Protein AF-A0A482WWL8-F1 (afdb_monomer_lite)

pLDDT: mean 76.99, std 14.95, range [38.41, 97.62]

Sequence (330 aa):
MALPRLRESLCGCSLETGSKIVGWVNVIVRVLLLVMLIRSAIALSIGLADDPNQGPNRDMYEIGLGLVIFAIALVGLFSILDILLLKGIYNKRPKLMYPWIVVQIIFIILQSLSVFQGPPDQFPLRLGATAIGVGISFYLVLIVNSHYENLKSETSGTDWGSYSAAYGATQLSRTATDFFLIPLCRPFKNLMYHLAGISFSIYGFHLASDDLKREEPGSPAEIKRESFLTYVIIIGSILVFCALFDTILLIGAYKKWPKLLLAWIVCAVISVIASFFAFFPCLLIDVPFITGFPGRIVSIGITIYCILIVNSHYENLQTIAKKTAPVVDA

Secondary structure (DSSP, 8-state):
-PPPPPSS-TTS--HHHHHHHHHHHHHHHHHHHHHHHHHHHHHHHHHHHH-TT-HHHHHHHHHHHHHHHHHHHHHHHHHHHHHHHHHHHHTT-HHHHHHHHHHHHHHHHHHHHGGGSS-GGGHHHHHHHHHHHHHHHHHHHHHHHHHHHHHHHHHHTTT-TTTHHHHHHHHHHHTTTGGGSSSSSHHHHHHHHHHHHHHHHHHHHHHHHHHGGGS-TT-HHHHHHHHHHHHHHHHHHHHHHHHHHHHHHHHHHHTT-HHHHHHHHHHHHHHHHHHHHHHHHHTTS---TTTTHHHHHHHHHHHHHHHHHHHHHHHHHHHHHHHHS-----

Radius of gyration: 25.53 Å; chains: 1; bounding box: 66×55×85 Å

Foldseek 3Di:
DDDDADCAAPLRHGLLVLLLLLLVLLLVVLVVVLVVLVVVLVVLVVVLVPDPPPPPVNVVSVVVNVVSVVVNVVSVVLSVLSVLSNVCSVVLPLVSNVVNLVVLVVVLVVLCVCLPDDDPVCNVVSNVVSVVVSVVSVSSSNSSVNSSVVSVCVVVVPPPPDPVVVVVVVVVPVVVPPVPPPPPPPLVVVLVVLVVQLVVLVVVLVVLVVVVVPDDPDDPVVVVSVVVNVVSVVSNVVSVVVSVLSVLLVCCVVVVPLVSLVVSLVVLVVVLVVLVVVVVVVVVDPDPCPPPPVVSSVVSSVSVVVSVSSVVSSVVSVVVVVVPDPPPPD

Structure (mmCIF, N/CA/C/O backbone):
data_AF-A0A482WWL8-F1
#
_entry.id   AF-A0A482WWL8-F1
#
loop_
_atom_site.group_PDB
_atom_site.id
_atom_site.type_symbol
_atom_site.label_atom_id
_atom_site.label_alt_id
_atom_site.label_comp_id
_atom_site.label_asym_id
_atom_site.label_entity_id
_atom_site.label_seq_id
_atom_site.pdbx_PDB_ins_code
_atom_site.Cartn_x
_atom_site.Cartn_y
_atom_site.Cartn_z
_atom_site.occupancy
_atom_site.B_iso_or_equiv
_atom_site.auth_seq_id
_atom_site.auth_comp_id
_atom_site.auth_asym_id
_atom_site.auth_atom_id
_atom_site.pdbx_PDB_model_num
ATOM 1 N N . MET A 1 1 ? 1.166 22.746 15.730 1.00 54.62 1 MET A N 1
ATOM 2 C CA . MET A 1 1 ? -0.263 22.486 15.447 1.00 54.62 1 MET A CA 1
ATOM 3 C C . MET A 1 1 ? -0.527 21.018 15.725 1.00 54.62 1 MET A C 1
ATOM 5 O O . MET A 1 1 ? 0.274 20.197 15.298 1.00 54.62 1 MET A O 1
ATOM 9 N N . ALA A 1 2 ? -1.562 20.689 16.495 1.00 77.38 2 ALA A N 1
ATOM 10 C CA . ALA A 1 2 ? -1.907 19.294 16.761 1.00 77.38 2 ALA A CA 1
ATOM 11 C C . ALA A 1 2 ? -2.618 18.694 15.537 1.00 77.38 2 ALA A C 1
ATOM 13 O O . ALA A 1 2 ? -3.492 19.339 14.961 1.00 77.38 2 ALA A O 1
ATOM 14 N N . LEU A 1 3 ? -2.234 17.480 15.133 1.00 84.00 3 LEU A N 1
ATOM 15 C CA . LEU A 1 3 ? -2.942 16.728 14.094 1.00 84.00 3 LEU A CA 1
ATOM 16 C C . LEU A 1 3 ? -4.348 16.339 14.592 1.00 84.00 3 LEU A C 1
ATOM 18 O O . LEU A 1 3 ? -4.508 16.074 15.790 1.00 84.00 3 LEU A O 1
ATOM 22 N N . PRO A 1 4 ? -5.362 16.283 13.708 1.00 88.62 4 PRO A N 1
ATOM 23 C CA . PRO A 1 4 ? -6.704 15.860 14.092 1.00 88.62 4 PRO A CA 1
ATOM 24 C C . PRO A 1 4 ? -6.671 14.441 14.671 1.00 88.62 4 PRO A C 1
ATOM 26 O O . PRO A 1 4 ? -6.016 13.549 14.131 1.00 88.62 4 PRO A O 1
ATOM 29 N N . ARG A 1 5 ? -7.377 14.242 15.790 1.00 89.81 5 ARG A N 1
ATOM 30 C CA . ARG A 1 5 ? -7.466 12.952 16.481 1.00 89.81 5 ARG A CA 1
ATOM 31 C C . ARG A 1 5 ? -8.718 12.209 16.035 1.00 89.81 5 ARG A C 1
ATOM 33 O O . ARG A 1 5 ? -9.832 12.698 16.215 1.00 89.81 5 ARG A O 1
ATOM 40 N N . LEU A 1 6 ? -8.529 11.018 15.483 1.00 89.62 6 LEU A N 1
ATOM 41 C CA . LEU A 1 6 ? -9.615 10.088 15.198 1.00 89.62 6 LEU A CA 1
ATOM 42 C C . LEU A 1 6 ? -9.993 9.358 16.490 1.00 89.62 6 LEU A C 1
ATOM 44 O O . LEU A 1 6 ? -9.117 9.024 17.283 1.00 89.62 6 LEU A O 1
ATOM 48 N N . ARG A 1 7 ? -11.289 9.113 16.715 1.00 89.06 7 ARG A N 1
ATOM 49 C CA . ARG A 1 7 ? -11.759 8.255 17.821 1.00 89.06 7 ARG A CA 1
ATOM 50 C C . ARG A 1 7 ? -11.756 6.781 17.426 1.00 89.06 7 ARG A C 1
ATOM 52 O O . ARG A 1 7 ? -11.365 5.927 18.211 1.00 89.06 7 ARG A O 1
ATOM 59 N N . GLU A 1 8 ? -12.146 6.511 16.187 1.00 85.12 8 GLU A N 1
ATOM 60 C CA . GLU A 1 8 ? -12.272 5.181 15.598 1.00 85.12 8 GLU A CA 1
ATOM 61 C C . GLU A 1 8 ? -11.755 5.218 14.154 1.00 85.12 8 GLU A C 1
ATOM 63 O O . GLU A 1 8 ? -11.657 6.287 13.543 1.00 85.12 8 GLU A O 1
ATOM 68 N N . SER A 1 9 ? -11.396 4.057 13.605 1.00 79.06 9 SER A N 1
ATOM 69 C CA . SER A 1 9 ? -11.061 3.948 12.178 1.00 79.06 9 SER A CA 1
ATOM 70 C C . SER A 1 9 ? -12.321 4.053 11.298 1.00 79.06 9 SER A C 1
ATOM 72 O O . SER A 1 9 ? -13.425 3.780 11.764 1.00 79.06 9 SER A O 1
ATOM 74 N N . LEU A 1 10 ? -12.177 4.373 10.000 1.00 74.44 10 LEU A N 1
ATOM 75 C CA . LEU A 1 10 ? -13.288 4.450 9.020 1.00 74.44 10 LEU A CA 1
ATOM 76 C C . LEU A 1 10 ? -14.172 3.193 8.944 1.00 74.44 10 LEU A C 1
ATOM 78 O O . LEU A 1 10 ? -15.271 3.259 8.390 1.00 74.44 10 LEU A O 1
ATOM 82 N N . CYS A 1 11 ? -13.681 2.063 9.450 1.00 72.38 11 CYS A N 1
ATOM 83 C CA . CYS A 1 11 ? -14.355 0.770 9.416 1.00 72.38 11 CYS A CA 1
ATOM 84 C C . CYS A 1 11 ? -14.927 0.363 10.781 1.00 72.38 11 CYS A C 1
ATOM 86 O O . CYS A 1 11 ? -15.305 -0.790 10.959 1.00 72.38 11 CYS A O 1
ATOM 88 N N . GLY A 1 12 ? -14.958 1.281 11.755 1.00 79.81 12 GLY A N 1
ATOM 89 C CA . GLY A 1 12 ? -15.450 1.019 13.112 1.00 79.81 12 GLY A CA 1
ATOM 90 C C . GLY A 1 12 ? -14.517 0.143 13.954 1.00 79.81 12 GLY A C 1
ATOM 91 O O . GLY A 1 12 ? -14.838 -0.196 15.087 1.00 79.81 12 GLY A O 1
ATOM 92 N N . CYS A 1 13 ? -13.346 -0.240 13.431 1.00 81.50 13 CYS A N 1
ATOM 93 C CA . CYS A 1 13 ? -12.339 -0.944 14.216 1.00 81.50 13 CYS A CA 1
ATOM 94 C C . CYS A 1 13 ? -11.662 0.023 15.193 1.00 81.50 13 CYS A C 1
ATOM 96 O O . CYS A 1 13 ? -11.469 1.207 14.877 1.00 81.50 13 CYS A O 1
ATOM 98 N N . SER A 1 14 ? -11.209 -0.509 16.332 1.00 92.25 14 SER A N 1
ATOM 99 C CA . SER A 1 14 ? -10.358 0.234 17.260 1.00 92.25 14 SER A CA 1
ATOM 100 C C . SER A 1 14 ? -9.090 0.734 16.558 1.00 92.25 14 SER A C 1
ATOM 102 O O . SER A 1 14 ? -8.566 0.100 15.635 1.00 92.25 14 SER A O 1
ATOM 104 N N . LEU A 1 15 ? -8.573 1.882 17.004 1.00 92.19 15 LEU A N 1
ATOM 105 C CA . LEU A 1 15 ? -7.346 2.473 16.455 1.00 92.19 15 LEU A CA 1
ATOM 106 C C . LEU A 1 15 ? -6.130 1.551 16.611 1.00 92.19 15 LEU A C 1
ATOM 108 O O . LEU A 1 15 ? -5.238 1.573 15.766 1.00 92.19 15 LEU A O 1
ATOM 112 N N . GLU A 1 16 ? -6.113 0.723 17.658 1.00 94.56 16 GLU A N 1
ATOM 113 C CA . GLU A 1 16 ? -5.083 -0.296 17.864 1.00 94.56 16 GLU A CA 1
ATOM 114 C C . GLU A 1 16 ? -5.115 -1.337 16.740 1.00 94.56 16 GLU A C 1
ATOM 116 O O . GLU A 1 16 ? -4.097 -1.571 16.088 1.00 94.56 16 GLU A O 1
ATOM 121 N N . THR A 1 17 ? -6.285 -1.921 16.460 1.00 89.69 17 THR A N 1
ATOM 122 C CA . THR A 1 17 ? -6.447 -2.894 15.371 1.00 89.69 17 THR A CA 1
ATOM 123 C C . THR A 1 17 ? -6.129 -2.259 14.022 1.00 89.69 17 THR A C 1
ATOM 125 O O . THR A 1 17 ? -5.376 -2.838 13.242 1.00 89.69 17 THR A O 1
ATOM 128 N N . GLY A 1 18 ? -6.624 -1.043 13.770 1.00 88.88 18 GLY A N 1
ATOM 129 C CA . GLY A 1 18 ? -6.297 -0.287 12.562 1.00 88.88 18 GLY A CA 1
ATOM 130 C C . GLY A 1 18 ? -4.787 -0.114 12.388 1.00 88.88 18 GLY A C 1
ATOM 131 O O . GLY A 1 18 ? -4.250 -0.457 11.340 1.00 88.88 18 GLY A O 1
ATOM 132 N N . SER A 1 19 ? -4.083 0.320 13.434 1.00 93.94 19 SER A N 1
ATOM 133 C CA . SER A 1 19 ? -2.628 0.518 13.400 1.00 93.94 19 SER A CA 1
ATOM 134 C C . SER A 1 19 ? -1.857 -0.788 13.177 1.00 93.94 19 SER A C 1
ATOM 136 O O . SER A 1 19 ? -0.877 -0.792 12.433 1.00 93.94 19 SER A O 1
ATOM 138 N N . LYS A 1 20 ? -2.303 -1.909 13.768 1.00 92.00 20 LYS A N 1
ATOM 139 C CA . LYS A 1 20 ? -1.716 -3.240 13.517 1.00 92.00 20 LYS A CA 1
ATOM 140 C C . LYS A 1 20 ? -1.848 -3.636 12.049 1.00 92.00 20 LYS A C 1
ATOM 142 O O . LYS A 1 20 ? -0.877 -4.111 11.465 1.00 92.00 20 LYS A O 1
ATOM 147 N N . ILE A 1 21 ? -3.023 -3.414 11.455 1.00 86.19 21 ILE A N 1
ATOM 148 C CA . ILE A 1 21 ? -3.272 -3.697 10.037 1.00 86.19 21 ILE A CA 1
ATOM 149 C C . ILE A 1 21 ? -2.342 -2.851 9.162 1.00 86.19 21 ILE A C 1
ATOM 151 O O . ILE A 1 21 ? -1.680 -3.409 8.292 1.00 86.19 21 ILE A O 1
ATOM 155 N N . VAL A 1 22 ? -2.220 -1.544 9.428 1.00 90.31 22 VAL A N 1
ATOM 156 C CA . VAL A 1 22 ? -1.290 -0.664 8.692 1.00 90.31 22 VAL A CA 1
ATOM 157 C C . VAL A 1 22 ? 0.148 -1.185 8.766 1.00 90.31 22 VAL A C 1
ATOM 159 O O . VAL A 1 22 ? 0.811 -1.293 7.736 1.00 90.31 22 VAL A O 1
ATOM 162 N N . GLY A 1 23 ? 0.619 -1.552 9.961 1.00 90.12 23 GLY A N 1
ATOM 163 C CA . GLY A 1 23 ? 1.970 -2.079 10.149 1.00 90.12 23 GLY A CA 1
ATOM 164 C C . GLY A 1 23 ? 2.230 -3.351 9.338 1.00 90.12 23 GLY A C 1
ATOM 165 O O . GLY A 1 23 ? 3.210 -3.416 8.600 1.00 90.12 23 GLY A O 1
ATOM 166 N N . TRP A 1 24 ? 1.336 -4.341 9.415 1.00 89.00 24 TRP A N 1
ATOM 167 C CA . TRP A 1 24 ? 1.486 -5.600 8.674 1.00 89.00 24 TRP A CA 1
ATOM 168 C C . TRP A 1 24 ? 1.401 -5.415 7.160 1.00 89.00 24 TRP A C 1
ATOM 170 O O . TRP A 1 24 ? 2.215 -5.985 6.433 1.00 89.00 24 TRP A O 1
ATOM 180 N N . VAL A 1 25 ? 0.459 -4.599 6.680 1.00 81.62 25 VAL A N 1
ATOM 181 C CA . VAL A 1 25 ? 0.325 -4.297 5.248 1.00 81.62 25 VAL A CA 1
ATOM 182 C C . VAL A 1 25 ? 1.605 -3.656 4.715 1.00 81.62 25 VAL A C 1
ATOM 184 O O . VAL A 1 25 ? 2.103 -4.090 3.679 1.00 81.62 25 VAL A O 1
ATOM 187 N N . ASN A 1 26 ? 2.189 -2.695 5.436 1.00 84.44 26 ASN A N 1
ATOM 188 C CA . ASN A 1 26 ? 3.439 -2.060 5.014 1.00 84.44 26 ASN A CA 1
ATOM 189 C C . ASN A 1 26 ? 4.606 -3.049 4.968 1.00 84.44 26 ASN A C 1
ATOM 191 O O . ASN A 1 26 ? 5.317 -3.081 3.965 1.00 84.44 26 ASN A O 1
ATOM 195 N N . VAL A 1 27 ? 4.764 -3.905 5.986 1.00 83.81 27 VAL A N 1
ATOM 196 C CA . VAL A 1 27 ? 5.804 -4.949 5.980 1.00 83.81 27 VAL A CA 1
ATOM 197 C C . VAL A 1 27 ? 5.658 -5.858 4.758 1.00 83.81 27 VAL A C 1
ATOM 199 O O . VAL A 1 27 ? 6.634 -6.077 4.044 1.00 83.81 27 VAL A O 1
ATOM 202 N N . ILE A 1 28 ? 4.448 -6.350 4.472 1.00 78.94 28 ILE A N 1
ATOM 203 C CA . ILE A 1 28 ? 4.194 -7.230 3.321 1.00 78.94 28 ILE A CA 1
ATOM 204 C C . ILE A 1 28 ? 4.534 -6.514 2.010 1.00 78.94 28 ILE A C 1
ATOM 206 O O . ILE A 1 28 ? 5.264 -7.057 1.180 1.00 78.94 28 ILE A O 1
ATOM 210 N N . VAL A 1 29 ? 4.049 -5.282 1.832 1.00 78.69 29 VAL A N 1
ATOM 211 C CA . VAL A 1 29 ? 4.315 -4.483 0.629 1.00 78.69 29 VAL A CA 1
ATOM 212 C C . VAL A 1 29 ? 5.815 -4.241 0.449 1.00 78.69 29 VAL A C 1
ATOM 214 O O . VAL A 1 29 ? 6.310 -4.349 -0.672 1.00 78.69 29 VAL A O 1
ATOM 217 N N . ARG A 1 30 ? 6.564 -3.973 1.526 1.00 82.94 30 ARG A N 1
ATOM 218 C CA . ARG A 1 30 ? 8.015 -3.751 1.443 1.00 82.94 30 ARG A CA 1
ATOM 219 C C . ARG A 1 30 ? 8.802 -5.017 1.149 1.00 82.94 30 ARG A C 1
ATOM 221 O O . ARG A 1 30 ? 9.732 -4.949 0.353 1.00 82.94 30 ARG A O 1
ATOM 228 N N . VAL A 1 31 ? 8.412 -6.163 1.706 1.00 78.44 31 VAL A N 1
ATOM 229 C CA . VAL A 1 31 ? 9.023 -7.456 1.355 1.00 78.44 31 VAL A CA 1
ATOM 230 C C . VAL A 1 31 ? 8.827 -7.752 -0.131 1.00 78.44 31 VAL A C 1
ATOM 232 O O . VAL A 1 31 ? 9.788 -8.099 -0.816 1.00 78.44 31 VAL A O 1
ATOM 235 N N . LEU A 1 32 ? 7.614 -7.551 -0.652 1.00 77.31 32 LEU A N 1
ATOM 236 C CA . LEU A 1 32 ? 7.338 -7.724 -2.078 1.00 77.31 32 LEU A CA 1
ATOM 237 C C . LEU A 1 32 ? 8.185 -6.758 -2.918 1.00 77.31 32 LEU A C 1
ATOM 239 O O . LEU A 1 32 ? 8.882 -7.196 -3.831 1.00 77.31 32 LEU A O 1
ATOM 243 N N . LEU A 1 33 ? 8.210 -5.470 -2.569 1.00 76.94 33 LEU A N 1
ATOM 244 C CA . LEU A 1 33 ? 9.024 -4.472 -3.267 1.00 76.94 33 LEU A CA 1
ATOM 245 C C . LEU A 1 33 ? 10.518 -4.837 -3.279 1.00 76.94 33 LEU A C 1
ATOM 247 O O . LEU A 1 33 ? 11.183 -4.671 -4.297 1.00 76.94 33 LEU A O 1
ATOM 251 N N . LEU A 1 34 ? 11.041 -5.374 -2.177 1.00 79.25 34 LEU A N 1
ATOM 252 C CA . LEU A 1 34 ? 12.436 -5.793 -2.069 1.00 79.25 34 LEU A CA 1
ATOM 253 C C . LEU A 1 34 ? 12.740 -6.958 -3.026 1.00 79.25 34 LEU A C 1
ATOM 255 O O . LEU A 1 34 ? 13.733 -6.906 -3.750 1.00 79.25 34 LEU A O 1
ATOM 259 N N . VAL A 1 35 ? 11.857 -7.959 -3.112 1.00 80.00 35 VAL A N 1
ATOM 260 C CA . VAL A 1 35 ? 11.991 -9.070 -4.074 1.00 80.00 35 VAL A CA 1
ATOM 261 C C . VAL A 1 35 ? 12.023 -8.558 -5.519 1.00 80.00 35 VAL A C 1
ATOM 263 O O . VAL A 1 35 ? 12.839 -9.026 -6.313 1.00 80.00 35 VAL A O 1
ATOM 266 N N . MET A 1 36 ? 11.186 -7.573 -5.860 1.00 76.44 36 MET A N 1
ATOM 267 C CA . MET A 1 36 ? 11.219 -6.938 -7.184 1.00 76.44 36 MET A CA 1
ATOM 268 C C . MET A 1 36 ? 12.525 -6.219 -7.457 1.00 76.44 36 MET A C 1
ATOM 270 O O . MET A 1 36 ? 13.102 -6.410 -8.520 1.00 76.44 36 MET A O 1
ATOM 274 N N . LEU A 1 37 ? 13.002 -5.415 -6.510 1.00 80.00 37 LEU A N 1
ATOM 275 C CA . LEU A 1 37 ? 14.248 -4.681 -6.691 1.00 80.00 37 LEU A CA 1
ATOM 276 C C . LEU A 1 37 ? 15.438 -5.631 -6.858 1.00 80.00 37 LEU A C 1
ATOM 278 O O . LEU A 1 37 ? 16.285 -5.382 -7.710 1.00 80.00 37 LEU A O 1
ATOM 282 N N . ILE A 1 38 ? 15.470 -6.748 -6.122 1.00 83.88 38 ILE A N 1
ATOM 283 C CA . ILE A 1 38 ? 16.482 -7.796 -6.314 1.00 83.88 38 ILE A CA 1
ATOM 284 C C . ILE A 1 38 ? 16.399 -8.372 -7.728 1.00 83.88 38 ILE A C 1
ATOM 286 O O . ILE A 1 38 ? 17.423 -8.502 -8.394 1.00 83.88 38 ILE A O 1
ATOM 290 N N . ARG A 1 39 ? 15.197 -8.699 -8.216 1.00 83.62 39 ARG A N 1
ATOM 291 C CA . ARG A 1 39 ? 15.028 -9.211 -9.582 1.00 83.62 39 ARG A CA 1
ATOM 292 C C . ARG A 1 39 ? 15.493 -8.212 -10.636 1.00 83.62 39 ARG A C 1
ATOM 294 O O . ARG A 1 39 ? 16.228 -8.600 -11.537 1.00 83.62 39 ARG A O 1
ATOM 301 N N . SER A 1 40 ? 15.128 -6.940 -10.493 1.00 81.00 40 SER A N 1
ATOM 302 C CA . SER A 1 40 ? 15.591 -5.876 -11.386 1.00 81.00 40 SER A CA 1
ATOM 303 C C . SER A 1 40 ? 17.112 -5.721 -11.347 1.00 81.00 40 SER A C 1
ATOM 305 O O . SER A 1 40 ? 17.728 -5.552 -12.394 1.00 81.00 40 SER A O 1
ATOM 307 N N . ALA A 1 41 ? 17.731 -5.829 -10.167 1.00 86.19 41 ALA A N 1
ATOM 308 C CA . ALA A 1 41 ? 19.185 -5.788 -10.027 1.00 86.19 41 ALA A CA 1
ATOM 309 C C . ALA A 1 41 ? 19.860 -6.962 -10.750 1.00 86.19 41 ALA A C 1
ATOM 311 O O . ALA A 1 41 ? 20.837 -6.754 -11.464 1.00 86.19 41 ALA A O 1
ATOM 312 N N . ILE A 1 42 ? 19.317 -8.179 -10.613 1.00 88.88 42 ILE A N 1
ATOM 313 C CA . ILE A 1 42 ? 19.828 -9.370 -11.306 1.00 88.88 42 ILE A CA 1
ATOM 314 C C . ILE A 1 42 ? 19.714 -9.188 -12.823 1.00 88.88 42 ILE A C 1
ATOM 316 O O . ILE A 1 42 ? 20.704 -9.377 -13.526 1.00 88.88 42 ILE A O 1
ATOM 320 N N . ALA A 1 43 ? 18.554 -8.760 -13.326 1.00 86.25 43 ALA A N 1
ATOM 321 C CA . ALA A 1 43 ? 18.347 -8.529 -14.756 1.00 86.25 43 ALA A CA 1
ATOM 322 C C . ALA A 1 43 ? 19.323 -7.481 -15.324 1.00 86.25 43 ALA A C 1
ATOM 324 O O . ALA A 1 43 ? 19.950 -7.719 -16.354 1.00 86.25 43 ALA A O 1
ATOM 325 N N . LEU A 1 44 ? 19.521 -6.362 -14.616 1.00 88.00 44 LEU A N 1
ATOM 326 C CA . LEU A 1 44 ? 20.505 -5.339 -14.992 1.00 88.00 44 LEU A CA 1
ATOM 327 C C . LEU A 1 44 ? 21.941 -5.883 -14.966 1.00 88.00 44 LEU A C 1
ATOM 329 O O . LEU A 1 44 ? 22.734 -5.554 -15.843 1.00 88.00 44 LEU A O 1
ATOM 333 N N . SER A 1 45 ? 22.274 -6.733 -13.990 1.00 91.12 45 SER A N 1
ATOM 334 C CA . SER A 1 45 ? 23.613 -7.326 -13.884 1.00 91.12 45 SER A CA 1
ATOM 335 C C . SER A 1 45 ? 23.927 -8.317 -15.008 1.00 91.12 45 SER A C 1
ATOM 337 O O . SER A 1 45 ? 25.064 -8.359 -15.466 1.00 91.12 45 SER A O 1
ATOM 339 N N . ILE A 1 46 ? 22.929 -9.068 -15.487 1.00 89.81 46 ILE A N 1
ATOM 340 C CA . ILE A 1 46 ? 23.080 -9.974 -16.636 1.00 89.81 46 ILE A CA 1
ATOM 341 C C . ILE A 1 46 ? 23.280 -9.155 -17.915 1.00 89.81 46 ILE A C 1
ATOM 343 O O . ILE A 1 46 ? 24.219 -9.413 -18.662 1.00 89.81 46 ILE A O 1
ATOM 347 N N . GLY A 1 47 ? 22.483 -8.097 -18.111 1.00 87.00 47 GLY A N 1
ATOM 348 C CA . GLY A 1 47 ? 22.646 -7.190 -19.252 1.00 87.00 47 GLY A CA 1
ATOM 349 C C . GLY A 1 47 ? 24.032 -6.535 -19.327 1.00 87.00 47 GLY A C 1
ATOM 350 O O . GLY A 1 47 ? 24.542 -6.311 -20.419 1.00 87.00 47 GLY A O 1
ATOM 351 N N . LEU A 1 48 ? 24.673 -6.286 -18.178 1.00 89.19 48 LEU A N 1
ATOM 352 C CA . LEU A 1 48 ? 26.060 -5.806 -18.105 1.00 89.19 48 LEU A CA 1
ATOM 353 C C . LEU A 1 48 ? 27.104 -6.874 -18.465 1.00 89.19 48 LEU A C 1
ATOM 355 O O . LEU A 1 48 ? 28.200 -6.522 -18.899 1.00 89.19 48 LEU A O 1
ATOM 359 N N . ALA A 1 49 ? 26.802 -8.154 -18.245 1.00 91.06 49 ALA A N 1
ATOM 360 C CA . ALA A 1 49 ? 27.733 -9.256 -18.471 1.00 91.06 49 ALA A CA 1
ATOM 361 C C . ALA A 1 49 ? 27.739 -9.747 -19.928 1.00 91.06 49 ALA A C 1
ATOM 363 O O . ALA A 1 49 ? 28.789 -10.165 -20.416 1.00 91.06 49 ALA A O 1
ATOM 364 N N . ASP A 1 50 ? 26.595 -9.685 -20.615 1.00 89.38 50 ASP A N 1
ATOM 365 C CA . ASP A 1 50 ? 26.408 -10.323 -21.925 1.00 89.38 50 ASP A CA 1
ATOM 366 C C . ASP A 1 50 ? 27.034 -9.558 -23.109 1.00 89.38 50 ASP A C 1
ATOM 368 O O . ASP A 1 50 ? 27.272 -10.164 -24.154 1.00 89.38 50 ASP A O 1
ATOM 372 N N . ASP A 1 51 ? 27.348 -8.262 -22.981 1.00 82.12 51 ASP A N 1
ATOM 373 C CA . ASP A 1 51 ? 27.938 -7.492 -24.087 1.00 82.12 51 ASP A CA 1
ATOM 374 C C . ASP A 1 51 ? 29.024 -6.492 -23.637 1.00 82.12 51 ASP A C 1
ATOM 376 O O . ASP A 1 51 ? 28.743 -5.326 -23.339 1.00 82.12 51 ASP A O 1
ATOM 380 N N . PRO A 1 52 ? 30.305 -6.908 -23.621 1.00 77.25 52 PRO A N 1
ATOM 381 C CA . PRO A 1 52 ? 31.412 -6.034 -23.243 1.00 77.25 52 PRO A CA 1
ATOM 382 C C . PRO A 1 52 ? 31.698 -4.918 -24.264 1.00 77.25 52 PRO A C 1
ATOM 384 O O . PRO A 1 52 ? 32.423 -3.980 -23.930 1.00 77.25 52 PRO A O 1
ATOM 387 N N . ASN A 1 53 ? 31.140 -4.987 -25.480 1.00 86.00 53 ASN A N 1
ATOM 388 C CA . ASN A 1 53 ? 31.385 -4.020 -26.557 1.00 86.00 53 ASN A CA 1
ATOM 389 C C . ASN A 1 53 ? 30.251 -2.991 -26.716 1.00 86.00 53 ASN A C 1
ATOM 391 O O . ASN A 1 53 ? 30.288 -2.166 -27.633 1.00 86.00 53 ASN A O 1
ATOM 395 N N . GLN A 1 54 ? 29.267 -2.987 -25.813 1.00 73.69 54 GLN A N 1
ATOM 396 C CA . GLN A 1 54 ? 28.051 -2.174 -25.897 1.00 73.69 54 GLN A CA 1
ATOM 397 C C . GLN A 1 54 ? 28.229 -0.700 -25.464 1.00 73.69 54 GLN A C 1
ATOM 399 O O . GLN A 1 54 ? 27.380 -0.143 -24.769 1.00 73.69 54 GLN A O 1
ATOM 404 N N . GLY A 1 55 ? 29.329 -0.065 -25.893 1.00 79.06 55 GLY A N 1
ATOM 405 C CA . GLY A 1 55 ? 29.725 1.342 -25.687 1.00 79.06 55 GLY A CA 1
ATOM 406 C C . GLY A 1 55 ? 28.832 2.205 -24.764 1.00 79.06 55 GLY A C 1
ATOM 407 O O . GLY A 1 55 ? 28.826 1.976 -23.557 1.00 79.06 55 GLY A O 1
ATOM 408 N N . PRO A 1 56 ? 28.091 3.205 -25.290 1.00 78.94 56 PRO A N 1
ATOM 409 C CA . PRO A 1 56 ? 27.334 4.180 -24.487 1.00 78.94 56 PRO A CA 1
ATOM 410 C C . PRO A 1 56 ? 26.141 3.599 -23.704 1.00 78.94 56 PRO A C 1
ATOM 412 O O . PRO A 1 56 ? 25.613 4.270 -22.819 1.00 78.94 56 PRO A O 1
ATOM 415 N N . ASN A 1 57 ? 25.707 2.365 -23.986 1.00 84.44 57 ASN A N 1
ATOM 416 C CA . ASN A 1 57 ? 24.626 1.727 -23.227 1.00 84.44 57 ASN A CA 1
ATOM 417 C C . ASN A 1 57 ? 25.118 1.191 -21.878 1.00 84.44 57 ASN A C 1
ATOM 419 O O . ASN A 1 57 ? 24.336 1.119 -20.928 1.00 84.44 57 ASN A O 1
ATOM 423 N N . ARG A 1 58 ? 26.409 0.855 -21.768 1.00 87.31 58 ARG A N 1
ATOM 424 C CA . ARG A 1 58 ? 27.009 0.353 -20.528 1.00 87.31 58 ARG A CA 1
ATOM 425 C C . ARG A 1 58 ? 26.869 1.350 -19.377 1.00 87.31 58 ARG A C 1
ATOM 427 O O . ARG A 1 58 ? 26.418 0.959 -18.304 1.00 87.31 58 ARG A O 1
ATOM 434 N N . ASP A 1 59 ? 27.149 2.629 -19.625 1.00 87.94 59 ASP A N 1
ATOM 435 C CA . ASP A 1 59 ? 27.016 3.692 -18.619 1.00 87.94 59 ASP A CA 1
ATOM 436 C C . ASP A 1 59 ? 25.578 3.779 -18.080 1.00 87.94 59 ASP A C 1
ATOM 438 O O . ASP A 1 59 ? 25.356 3.958 -16.881 1.00 87.94 59 ASP A O 1
ATOM 442 N N . MET A 1 60 ? 24.578 3.582 -18.948 1.00 85.19 60 MET A N 1
ATOM 443 C CA . MET A 1 60 ? 23.170 3.577 -18.549 1.00 85.19 60 MET A CA 1
ATOM 444 C C . MET A 1 60 ? 22.847 2.408 -17.609 1.00 85.19 60 MET A C 1
ATOM 446 O O . MET A 1 60 ? 22.144 2.598 -16.612 1.00 85.19 60 MET A O 1
ATOM 450 N N . TYR A 1 61 ? 23.366 1.212 -17.896 1.00 87.25 61 TYR A N 1
ATOM 451 C CA . TYR A 1 61 ? 23.175 0.042 -17.039 1.00 87.25 61 TYR A CA 1
ATOM 452 C C . TYR A 1 61 ? 23.915 0.167 -15.704 1.00 87.25 61 TYR A C 1
ATOM 454 O O . TYR A 1 61 ? 23.352 -0.200 -14.673 1.00 87.25 61 TYR A O 1
ATOM 462 N N . GLU A 1 62 ? 25.132 0.717 -15.693 1.00 88.62 62 GLU A N 1
ATOM 463 C CA . GLU A 1 62 ? 25.900 0.947 -14.463 1.00 88.62 62 GLU A CA 1
ATOM 464 C C . GLU A 1 62 ? 25.188 1.954 -13.543 1.00 88.62 62 GLU A C 1
ATOM 466 O O . GLU A 1 62 ? 24.994 1.682 -12.352 1.00 88.62 62 GLU A O 1
ATOM 471 N N . ILE A 1 63 ? 24.699 3.071 -14.097 1.00 85.94 63 ILE A N 1
ATOM 472 C CA . ILE A 1 63 ? 23.884 4.048 -13.357 1.00 85.94 63 ILE A CA 1
ATOM 473 C C . ILE A 1 63 ? 22.586 3.397 -12.861 1.00 85.94 63 ILE A C 1
ATOM 475 O O . ILE A 1 63 ? 22.220 3.550 -11.692 1.00 85.94 63 ILE A O 1
ATOM 479 N N . GLY A 1 64 ? 21.898 2.647 -13.726 1.00 83.81 64 GLY A N 1
ATOM 480 C CA . GLY A 1 64 ? 20.662 1.944 -13.384 1.00 83.81 64 GLY A CA 1
ATOM 481 C C . GLY A 1 64 ? 20.851 0.960 -12.229 1.00 83.81 64 GLY A C 1
ATOM 482 O O . GLY A 1 64 ? 20.077 0.974 -11.271 1.00 83.81 64 GLY A O 1
ATOM 483 N N . LEU A 1 65 ? 21.914 0.156 -12.271 1.00 88.06 65 LEU A N 1
ATOM 484 C CA . LEU A 1 65 ? 22.259 -0.787 -11.211 1.00 88.06 65 LEU A CA 1
ATOM 485 C C . LEU A 1 65 ? 22.554 -0.058 -9.893 1.00 88.06 65 LEU A C 1
ATOM 487 O O . LEU A 1 65 ? 22.024 -0.448 -8.851 1.00 88.06 65 LEU A O 1
ATOM 491 N N . GLY A 1 66 ? 23.330 1.030 -9.936 1.00 82.44 66 GLY A N 1
ATOM 492 C CA . GLY A 1 66 ? 23.612 1.861 -8.763 1.00 82.44 66 GLY A CA 1
ATOM 493 C C . GLY A 1 66 ? 22.342 2.416 -8.107 1.00 82.44 66 GLY A C 1
ATOM 494 O O . GLY A 1 66 ? 22.184 2.335 -6.885 1.00 82.44 66 GLY A O 1
ATOM 495 N N . LEU A 1 67 ? 21.392 2.905 -8.911 1.00 80.94 67 LEU A N 1
ATOM 496 C CA . LEU A 1 67 ? 20.094 3.388 -8.430 1.00 80.94 67 LEU A CA 1
ATOM 497 C C . LEU A 1 67 ? 19.249 2.272 -7.803 1.00 80.94 67 LEU A C 1
ATOM 499 O O . LEU A 1 67 ? 18.625 2.493 -6.762 1.00 80.94 67 LEU A O 1
ATOM 503 N N . VAL A 1 68 ? 19.240 1.071 -8.390 1.00 83.12 68 VAL A N 1
ATOM 504 C CA . VAL A 1 68 ? 18.506 -0.075 -7.832 1.00 83.12 68 VAL A CA 1
ATOM 505 C C . VAL A 1 68 ? 19.118 -0.528 -6.505 1.00 83.12 68 VAL A C 1
ATOM 507 O O . VAL A 1 68 ? 18.378 -0.746 -5.546 1.00 83.12 68 VAL A O 1
ATOM 510 N N . ILE A 1 69 ? 20.447 -0.608 -6.402 1.00 84.56 69 ILE A N 1
ATOM 511 C CA . ILE A 1 69 ? 21.138 -0.949 -5.145 1.00 84.56 69 ILE A CA 1
ATOM 512 C C . ILE A 1 69 ? 20.801 0.075 -4.055 1.00 84.56 69 ILE A C 1
ATOM 514 O O . ILE A 1 69 ? 20.449 -0.299 -2.932 1.00 84.56 69 ILE A O 1
ATOM 518 N N . PHE A 1 70 ? 20.842 1.367 -4.389 1.00 80.50 70 PHE A N 1
ATOM 519 C CA . PHE A 1 70 ? 20.447 2.430 -3.470 1.00 80.50 70 PHE A CA 1
ATOM 520 C C . PHE A 1 70 ? 18.980 2.292 -3.029 1.00 80.50 70 PHE A C 1
ATOM 522 O O . PHE A 1 70 ? 18.672 2.404 -1.840 1.00 80.50 70 PHE A O 1
ATOM 529 N N . ALA A 1 71 ? 18.075 1.978 -3.960 1.00 81.44 71 ALA A N 1
ATOM 530 C CA . ALA A 1 71 ? 16.669 1.741 -3.654 1.00 81.44 71 ALA A CA 1
ATOM 531 C C . ALA A 1 71 ? 16.468 0.538 -2.713 1.00 81.44 71 ALA A C 1
ATOM 533 O O . ALA A 1 71 ? 15.666 0.631 -1.783 1.00 81.44 71 ALA A O 1
ATOM 534 N N . ILE A 1 72 ? 17.215 -0.560 -2.892 1.00 83.56 72 ILE A N 1
ATOM 535 C CA . ILE A 1 72 ? 17.178 -1.726 -1.988 1.00 83.56 72 ILE A CA 1
ATOM 536 C C . ILE A 1 72 ? 17.566 -1.308 -0.567 1.00 83.56 72 ILE A C 1
ATOM 538 O O . ILE A 1 72 ? 16.857 -1.643 0.386 1.00 83.56 72 ILE A O 1
ATOM 542 N N . ALA A 1 73 ? 18.650 -0.543 -0.415 1.00 85.94 73 ALA A N 1
ATOM 543 C CA . ALA A 1 73 ? 19.099 -0.057 0.888 1.00 85.94 73 ALA A CA 1
ATOM 544 C C . ALA A 1 73 ? 18.040 0.835 1.563 1.00 85.94 73 ALA A C 1
ATOM 546 O O . ALA A 1 73 ? 17.734 0.657 2.746 1.00 85.94 73 ALA A O 1
ATOM 547 N N . LEU A 1 74 ? 17.425 1.745 0.800 1.00 82.31 74 LEU A N 1
ATOM 548 C CA . LEU A 1 74 ? 16.362 2.627 1.283 1.00 82.31 74 LEU A CA 1
ATOM 549 C C . LEU A 1 74 ? 15.122 1.834 1.737 1.00 82.31 74 LEU A C 1
ATOM 551 O O . LEU A 1 74 ? 14.609 2.064 2.831 1.00 82.31 74 LEU A O 1
ATOM 555 N N . VAL A 1 75 ? 14.661 0.871 0.930 1.00 84.50 75 VAL A N 1
ATOM 556 C CA . VAL A 1 75 ? 13.520 -0.004 1.259 1.00 84.50 75 VAL A CA 1
ATOM 557 C C . VAL A 1 75 ? 13.823 -0.877 2.479 1.00 84.50 75 VAL A C 1
ATOM 559 O O . VAL A 1 75 ? 12.943 -1.083 3.319 1.00 84.50 75 VAL A O 1
ATOM 562 N N . GLY A 1 76 ? 15.062 -1.349 2.625 1.00 82.62 76 GLY A N 1
ATOM 563 C CA . GLY A 1 76 ? 15.522 -2.074 3.808 1.00 82.62 76 GLY A CA 1
ATOM 564 C C . GLY A 1 76 ? 15.438 -1.226 5.080 1.00 82.62 76 GLY A C 1
ATOM 565 O O . GLY A 1 76 ? 14.820 -1.649 6.058 1.00 82.62 76 GLY A O 1
ATOM 566 N N . LEU A 1 77 ? 15.973 0.000 5.054 1.00 83.94 77 LEU A N 1
ATOM 567 C CA . LEU A 1 77 ? 15.896 0.949 6.176 1.00 83.94 77 LEU A CA 1
ATOM 568 C C . LEU A 1 77 ? 14.446 1.215 6.591 1.00 83.94 77 LEU A C 1
ATOM 570 O O . LEU A 1 77 ? 14.082 1.195 7.766 1.00 83.94 77 LEU A O 1
ATOM 574 N N . PHE A 1 78 ? 13.605 1.438 5.599 1.00 86.19 78 PHE A N 1
ATOM 575 C CA . PHE A 1 78 ? 12.179 1.609 5.759 1.00 86.19 78 PHE A CA 1
ATOM 576 C C . PHE A 1 78 ? 11.520 0.379 6.402 1.00 86.19 78 PHE A C 1
ATOM 578 O O . PHE A 1 78 ? 10.805 0.518 7.397 1.00 86.19 78 PHE A O 1
ATOM 585 N N . SER A 1 79 ? 11.829 -0.830 5.941 1.00 87.19 79 SER A N 1
ATOM 586 C CA . SER A 1 79 ? 11.305 -2.071 6.529 1.00 87.19 79 SER A CA 1
ATOM 587 C C . SER A 1 79 ? 11.611 -2.182 8.030 1.00 87.19 79 SER A C 1
ATOM 589 O O . SER A 1 79 ? 10.756 -2.613 8.805 1.00 87.19 79 SER A O 1
ATOM 591 N N . ILE A 1 80 ? 12.783 -1.709 8.473 1.00 89.12 80 ILE A N 1
ATOM 592 C CA . ILE A 1 80 ? 13.129 -1.639 9.903 1.00 89.12 80 ILE A CA 1
ATOM 593 C C . ILE A 1 80 ? 12.152 -0.725 10.659 1.00 89.12 80 ILE A C 1
ATOM 595 O O . ILE A 1 80 ? 11.694 -1.088 11.743 1.00 89.12 80 ILE A O 1
ATOM 599 N N . LEU A 1 81 ? 11.783 0.431 10.097 1.00 91.31 81 LEU A N 1
ATOM 600 C CA . LEU A 1 81 ? 10.811 1.342 10.713 1.00 91.31 81 LEU A CA 1
ATOM 601 C C . LEU A 1 81 ? 9.416 0.717 10.839 1.00 91.31 81 LEU A C 1
ATOM 603 O O . LEU A 1 81 ? 8.745 0.967 11.838 1.00 91.31 81 LEU A O 1
ATOM 607 N N . ASP A 1 82 ? 8.978 -0.104 9.882 1.00 92.75 82 ASP A N 1
ATOM 608 C CA . ASP A 1 82 ? 7.683 -0.798 9.989 1.00 92.75 82 ASP A CA 1
ATOM 609 C C . ASP A 1 82 ? 7.699 -1.865 11.090 1.00 92.75 82 ASP A C 1
ATOM 611 O O . ASP A 1 82 ? 6.730 -2.017 11.838 1.00 92.75 82 ASP A O 1
ATOM 615 N N . ILE A 1 83 ? 8.820 -2.575 11.249 1.00 92.75 83 ILE A N 1
ATOM 616 C CA . ILE A 1 83 ? 9.003 -3.528 12.351 1.00 92.75 83 ILE A CA 1
ATOM 617 C C . ILE A 1 83 ? 9.017 -2.785 13.694 1.00 92.75 83 ILE A C 1
ATOM 619 O O . ILE A 1 83 ? 8.404 -3.247 14.660 1.00 92.75 83 ILE A O 1
ATOM 623 N N . LEU A 1 84 ? 9.673 -1.620 13.772 1.00 93.69 84 LEU A N 1
ATOM 624 C CA . LEU A 1 84 ? 9.653 -0.768 14.966 1.00 93.69 84 LEU A CA 1
ATOM 625 C C . LEU A 1 84 ? 8.246 -0.255 15.278 1.00 93.69 84 LEU A C 1
ATOM 627 O O . LEU A 1 84 ? 7.855 -0.269 16.447 1.00 93.69 84 LEU A O 1
ATOM 631 N N . LEU A 1 85 ? 7.471 0.120 14.257 1.00 97.00 85 LEU A N 1
ATOM 632 C CA . LEU A 1 85 ? 6.064 0.480 14.399 1.00 97.00 85 LEU A CA 1
ATOM 633 C C . LEU A 1 85 ? 5.270 -0.680 15.011 1.00 97.00 85 LEU A C 1
ATOM 635 O O . LEU A 1 85 ? 4.629 -0.492 16.047 1.00 97.00 85 LEU A O 1
ATOM 639 N N . LEU A 1 86 ? 5.349 -1.881 14.429 1.00 95.69 86 LEU A N 1
ATOM 640 C CA . LEU A 1 86 ? 4.661 -3.068 14.949 1.00 95.69 86 LEU A CA 1
ATOM 641 C C . LEU A 1 86 ? 5.084 -3.367 16.390 1.00 95.69 86 LEU A C 1
ATOM 643 O O . LEU A 1 86 ? 4.235 -3.523 17.268 1.00 95.69 86 LEU A O 1
ATOM 647 N N . LYS A 1 87 ? 6.390 -3.371 16.671 1.00 95.69 87 LYS A N 1
ATOM 648 C CA . LYS A 1 87 ? 6.926 -3.584 18.022 1.00 95.69 87 LYS A CA 1
ATOM 649 C C . LYS A 1 87 ? 6.440 -2.516 19.007 1.00 95.69 87 LYS A C 1
ATOM 651 O O . LYS A 1 87 ? 6.206 -2.839 20.172 1.00 95.69 87 LYS A O 1
ATOM 656 N N . GLY A 1 88 ? 6.294 -1.270 18.561 1.00 97.19 88 GLY A N 1
ATOM 657 C CA . GLY A 1 88 ? 5.735 -0.166 19.336 1.00 97.19 88 GLY A CA 1
ATOM 658 C C . GLY A 1 88 ? 4.267 -0.378 19.683 1.00 97.19 88 GLY A C 1
ATOM 659 O O . GLY A 1 88 ? 3.899 -0.214 20.846 1.00 97.19 88 GLY A O 1
ATOM 660 N N . ILE A 1 89 ? 3.466 -0.823 18.712 1.00 97.19 89 ILE A N 1
ATOM 661 C CA . ILE A 1 89 ? 2.041 -1.118 18.892 1.00 97.19 89 ILE A CA 1
ATOM 662 C C . ILE A 1 89 ? 1.849 -2.299 19.855 1.00 97.19 89 ILE A C 1
ATOM 664 O O . ILE A 1 89 ? 1.143 -2.168 20.851 1.00 97.19 89 ILE A O 1
ATOM 668 N N . TYR A 1 90 ? 2.519 -3.434 19.621 1.00 96.12 90 TYR A N 1
ATOM 669 C CA . TYR A 1 90 ? 2.356 -4.631 20.459 1.00 96.12 90 TYR A CA 1
ATOM 670 C C . TYR A 1 90 ? 2.843 -4.433 21.897 1.00 96.12 90 TYR A C 1
ATOM 672 O O . TYR A 1 90 ? 2.210 -4.922 22.828 1.00 96.12 90 TYR A O 1
ATOM 680 N N . ASN A 1 91 ? 3.937 -3.693 22.098 1.00 96.62 91 ASN A N 1
ATOM 681 C CA . ASN A 1 91 ? 4.467 -3.433 23.439 1.00 96.62 91 ASN A CA 1
ATOM 682 C C . ASN A 1 91 ? 3.874 -2.181 24.099 1.00 96.62 91 ASN A C 1
ATOM 684 O O . ASN A 1 91 ? 4.349 -1.800 25.168 1.00 96.62 91 ASN A O 1
ATOM 688 N N . LYS A 1 92 ? 2.907 -1.506 23.460 1.00 96.75 92 LYS A N 1
ATOM 689 C CA . LYS A 1 92 ? 2.343 -0.227 23.923 1.00 96.75 92 LYS A CA 1
ATOM 690 C C . LYS A 1 92 ? 3.424 0.820 24.244 1.00 96.75 92 LYS A C 1
ATOM 692 O O . LYS A 1 92 ? 3.332 1.563 25.216 1.00 96.75 92 LYS A O 1
ATOM 697 N N . ARG A 1 93 ? 4.492 0.870 23.437 1.00 96.94 93 ARG A N 1
ATOM 698 C CA . ARG A 1 93 ? 5.629 1.793 23.607 1.00 96.94 93 ARG A CA 1
ATOM 699 C C . ARG A 1 93 ? 5.568 2.900 22.550 1.00 96.94 93 ARG A C 1
ATOM 701 O O . ARG A 1 93 ? 6.168 2.735 21.484 1.00 96.94 93 ARG A O 1
ATOM 708 N N . PRO A 1 94 ? 4.938 4.059 22.836 1.00 96.31 94 PRO A N 1
ATOM 709 C CA . PRO A 1 94 ? 4.742 5.120 21.843 1.00 96.31 94 PRO A CA 1
ATOM 710 C C . PRO A 1 94 ? 6.067 5.655 21.277 1.00 96.31 94 PRO A C 1
ATOM 712 O O . PRO A 1 94 ? 6.145 6.013 20.104 1.00 96.31 94 PRO A O 1
ATOM 715 N N . LYS A 1 95 ? 7.153 5.624 22.065 1.00 96.06 95 LYS A N 1
ATOM 716 C CA . LYS A 1 95 ? 8.500 6.039 21.627 1.00 96.06 95 LYS A CA 1
ATOM 717 C C . LYS A 1 95 ? 9.002 5.295 20.378 1.00 96.06 95 LYS A C 1
ATOM 719 O O . LYS A 1 95 ? 9.765 5.875 19.618 1.00 96.06 95 LYS A O 1
ATOM 724 N N . LEU A 1 96 ? 8.576 4.046 20.154 1.00 95.94 96 LEU A N 1
ATOM 725 C CA . LEU A 1 96 ? 8.969 3.255 18.978 1.00 95.94 96 LEU A CA 1
ATOM 726 C C . LEU A 1 96 ? 8.120 3.557 17.734 1.00 95.94 96 LEU A C 1
ATOM 728 O O . LEU A 1 96 ? 8.571 3.316 16.621 1.00 95.94 96 LEU A O 1
ATOM 732 N N . MET A 1 97 ? 6.913 4.100 17.912 1.00 97.62 97 MET A N 1
ATOM 733 C CA . MET A 1 97 ? 6.017 4.460 16.805 1.00 97.62 97 MET A CA 1
ATOM 734 C C . MET A 1 97 ? 6.384 5.818 16.192 1.00 97.62 97 MET A C 1
ATOM 736 O O . MET A 1 97 ? 6.160 6.049 15.007 1.00 97.62 97 MET A O 1
ATOM 740 N N . TYR A 1 98 ? 6.957 6.718 16.997 1.00 95.81 98 TYR A N 1
ATOM 741 C CA . TYR A 1 98 ? 7.241 8.098 16.600 1.00 95.81 98 TYR A CA 1
ATOM 742 C C . TYR A 1 98 ?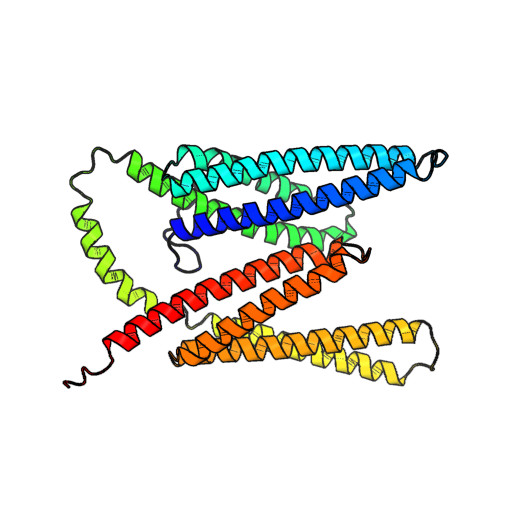 8.160 8.236 15.367 1.00 95.81 98 TYR A C 1
ATOM 744 O O . TYR A 1 98 ? 7.786 8.979 14.458 1.00 95.81 98 TYR A O 1
ATOM 752 N N . PRO A 1 99 ? 9.299 7.516 15.255 1.00 94.38 99 PRO A N 1
ATOM 753 C CA . PRO A 1 99 ? 10.168 7.623 14.079 1.00 94.38 99 PRO A CA 1
ATOM 754 C C . PRO A 1 99 ? 9.446 7.285 12.771 1.00 94.38 99 PRO A C 1
ATOM 756 O O . PRO A 1 99 ? 9.637 7.969 11.769 1.00 94.38 99 PRO A O 1
ATOM 759 N N . TRP A 1 100 ? 8.573 6.273 12.794 1.00 97.12 100 TRP A N 1
ATOM 760 C CA . TRP A 1 100 ? 7.781 5.885 11.630 1.00 97.12 100 TRP A CA 1
ATOM 761 C C . TRP A 1 100 ? 6.827 7.006 11.193 1.00 97.12 100 TRP A C 1
ATOM 763 O O . TRP A 1 100 ? 6.787 7.345 10.014 1.00 97.12 100 TRP A O 1
ATOM 773 N N . ILE A 1 101 ? 6.119 7.637 12.141 1.00 95.81 101 ILE A N 1
ATOM 774 C CA . ILE A 1 101 ? 5.184 8.742 11.854 1.00 95.81 101 ILE A CA 1
ATOM 775 C C . ILE A 1 101 ? 5.919 9.913 11.190 1.00 95.81 101 ILE A C 1
ATOM 777 O O . ILE A 1 101 ? 5.466 10.426 10.168 1.00 95.81 101 ILE A O 1
ATOM 781 N N . VAL A 1 102 ? 7.066 10.320 11.745 1.00 93.31 102 VAL A N 1
ATOM 782 C CA . VAL A 1 102 ? 7.861 11.440 11.216 1.00 93.31 102 VAL A CA 1
ATOM 783 C C . VAL A 1 102 ? 8.339 11.149 9.795 1.00 93.31 102 VAL A C 1
ATOM 785 O O . VAL A 1 102 ? 8.157 11.976 8.901 1.00 93.31 102 VAL A O 1
ATOM 788 N N . VAL A 1 103 ? 8.904 9.961 9.568 1.00 88.94 103 VAL A N 1
ATOM 789 C CA . VAL A 1 103 ? 9.393 9.553 8.245 1.00 88.94 103 VAL A CA 1
ATOM 790 C C . VAL A 1 103 ? 8.254 9.486 7.228 1.00 88.94 103 VAL A C 1
ATOM 792 O O . VAL A 1 103 ? 8.420 9.953 6.102 1.00 88.94 103 VAL A O 1
ATOM 795 N N . GLN A 1 104 ? 7.081 8.987 7.618 1.00 92.69 104 GLN A N 1
ATOM 796 C CA . GLN A 1 104 ? 5.937 8.897 6.715 1.00 92.69 104 GLN A CA 1
ATOM 797 C C . GLN A 1 104 ? 5.383 10.280 6.333 1.00 92.69 104 GLN A C 1
ATOM 799 O O . GLN A 1 104 ? 4.988 10.480 5.187 1.00 92.69 104 GLN A O 1
ATOM 804 N N . ILE A 1 105 ? 5.409 11.261 7.244 1.00 90.12 105 ILE A N 1
ATOM 805 C CA . ILE A 1 105 ? 5.040 12.654 6.934 1.00 90.12 105 ILE A CA 1
ATOM 806 C C . ILE A 1 105 ? 6.013 13.262 5.917 1.00 90.12 105 ILE A C 1
ATOM 808 O O . ILE A 1 105 ? 5.572 13.860 4.936 1.00 90.12 105 ILE A O 1
ATOM 812 N N . ILE A 1 106 ? 7.324 13.079 6.110 1.00 84.88 106 ILE A N 1
ATOM 813 C CA . ILE A 1 106 ? 8.340 13.540 5.149 1.00 84.88 106 ILE A CA 1
ATOM 814 C C . ILE A 1 106 ? 8.099 12.890 3.782 1.00 84.88 106 ILE A C 1
ATOM 816 O O . ILE A 1 106 ? 8.122 13.571 2.757 1.00 84.88 106 ILE A O 1
ATOM 820 N N . PHE A 1 107 ? 7.801 11.590 3.760 1.00 85.44 107 PHE A N 1
ATOM 821 C CA . PHE A 1 107 ? 7.528 10.862 2.526 1.00 85.44 107 PHE A CA 1
ATOM 822 C C . PHE A 1 107 ? 6.284 11.380 1.795 1.00 85.44 107 PHE A C 1
ATOM 824 O O . PHE A 1 107 ? 6.322 11.531 0.579 1.00 85.44 107 PHE A O 1
ATOM 831 N N . ILE A 1 108 ? 5.213 11.725 2.513 1.00 86.38 108 ILE A N 1
ATOM 832 C CA . ILE A 1 108 ? 4.011 12.334 1.921 1.00 86.38 108 ILE A CA 1
ATOM 833 C C . ILE A 1 108 ? 4.347 13.664 1.227 1.00 86.38 108 ILE A C 1
ATOM 835 O O . ILE A 1 108 ? 3.848 13.935 0.132 1.00 86.38 108 ILE A O 1
ATOM 839 N N . ILE A 1 109 ? 5.217 14.483 1.826 1.00 85.38 109 ILE A N 1
ATOM 840 C CA . ILE A 1 109 ? 5.663 15.750 1.227 1.00 85.38 109 ILE A CA 1
ATOM 841 C C . ILE A 1 109 ? 6.466 15.475 -0.050 1.00 85.38 109 ILE A C 1
ATOM 843 O O . ILE A 1 109 ? 6.164 16.046 -1.096 1.00 85.38 109 ILE A O 1
ATOM 847 N N . LEU A 1 110 ? 7.437 14.559 0.004 1.00 80.50 110 LEU A N 1
ATOM 848 C CA . LEU A 1 110 ? 8.243 14.180 -1.163 1.00 80.50 110 LEU A CA 1
ATOM 849 C C . LEU A 1 110 ? 7.389 13.579 -2.291 1.00 80.50 110 LEU A C 1
ATOM 851 O O . LEU A 1 110 ? 7.575 13.926 -3.455 1.00 80.50 110 LEU A O 1
ATOM 855 N N . GLN A 1 111 ? 6.414 12.734 -1.951 1.00 82.88 111 GLN A N 1
ATOM 856 C CA . GLN A 1 111 ? 5.457 12.164 -2.899 1.00 82.88 111 GLN A CA 1
ATOM 857 C C . GLN A 1 111 ? 4.573 13.242 -3.535 1.00 82.88 111 GLN A C 1
ATOM 859 O O . GLN A 1 111 ? 4.221 13.142 -4.704 1.00 82.88 111 GLN A O 1
ATOM 864 N N . SER A 1 112 ? 4.232 14.297 -2.797 1.00 81.19 112 SER A N 1
ATOM 865 C CA . SER A 1 112 ? 3.478 15.421 -3.360 1.00 81.19 112 SER A CA 1
ATOM 866 C C . SER A 1 112 ? 4.318 16.204 -4.375 1.00 81.19 112 SER A C 1
ATOM 868 O O . SER A 1 112 ? 3.806 16.616 -5.413 1.00 81.19 112 SER A O 1
ATOM 870 N N . LEU A 1 113 ? 5.622 16.362 -4.119 1.00 78.81 113 LEU A N 1
ATOM 871 C CA . LEU A 1 113 ? 6.550 17.037 -5.034 1.00 78.81 113 LEU A CA 1
ATOM 872 C C . LEU A 1 113 ? 6.836 16.227 -6.305 1.00 78.81 113 LEU A C 1
ATOM 874 O O . LEU A 1 113 ? 7.111 16.817 -7.351 1.00 78.81 113 LEU A O 1
ATOM 878 N N . SER A 1 114 ? 6.733 14.895 -6.257 1.00 81.75 114 SER A N 1
ATOM 879 C CA . SER A 1 114 ? 6.976 14.055 -7.437 1.00 81.75 114 SER A CA 1
ATOM 880 C C . SER A 1 114 ? 5.944 14.256 -8.550 1.00 81.75 114 SER A C 1
ATOM 882 O O . SER A 1 114 ? 6.201 13.883 -9.692 1.00 81.75 114 SER A O 1
ATOM 884 N N . VAL A 1 115 ? 4.811 14.916 -8.276 1.00 80.00 115 VAL A N 1
ATOM 885 C CA . VAL A 1 115 ? 3.799 15.234 -9.298 1.00 80.00 115 VAL A CA 1
ATOM 886 C C . VAL A 1 115 ? 4.349 16.112 -10.430 1.00 80.00 115 VAL A C 1
ATOM 888 O O . VAL A 1 115 ? 3.886 16.027 -11.570 1.00 80.00 115 VAL A O 1
ATOM 891 N N . PHE A 1 116 ? 5.361 16.928 -10.120 1.00 82.25 116 PHE A N 1
ATOM 892 C CA . PHE A 1 116 ? 6.023 17.825 -11.065 1.00 82.25 116 PHE A CA 1
ATOM 893 C C . PHE A 1 116 ? 7.120 17.130 -11.882 1.00 82.25 116 PHE A C 1
ATOM 895 O O . PHE A 1 116 ? 7.701 17.747 -12.771 1.00 82.25 116 PHE A O 1
ATOM 902 N N . GLN A 1 117 ? 7.417 15.859 -11.599 1.00 81.56 117 GLN A N 1
ATOM 903 C CA . GLN A 1 117 ? 8.437 15.102 -12.314 1.00 81.56 117 GLN A CA 1
ATOM 904 C C . GLN A 1 117 ? 7.842 14.434 -13.559 1.00 81.56 117 GLN A C 1
ATOM 906 O O . GLN A 1 117 ? 6.808 13.771 -13.494 1.00 81.56 117 GLN A O 1
ATOM 911 N N . GLY A 1 118 ? 8.533 14.577 -14.690 1.00 80.06 118 GLY A N 1
ATOM 912 C CA . GLY A 1 118 ? 8.253 13.870 -15.938 1.00 80.06 118 GLY A CA 1
ATOM 913 C C . GLY A 1 118 ? 7.524 14.692 -17.013 1.00 80.06 118 GLY A C 1
ATOM 914 O O . GLY A 1 118 ? 7.209 15.864 -16.810 1.00 80.06 118 GLY A O 1
ATOM 915 N N . PRO A 1 119 ? 7.232 14.073 -18.171 1.00 86.38 119 PRO A N 1
ATOM 916 C CA . PRO A 1 119 ? 6.660 14.744 -19.343 1.00 86.38 119 PRO A CA 1
ATOM 917 C C . PRO A 1 119 ? 5.304 15.428 -19.065 1.00 86.38 119 PRO A C 1
ATOM 919 O O . PRO A 1 119 ? 4.506 14.864 -18.310 1.00 86.38 119 PRO A O 1
ATOM 922 N N . PRO A 1 120 ? 5.022 16.628 -19.609 1.00 91.94 120 PRO A N 1
ATOM 923 C CA . PRO A 1 120 ? 3.822 17.413 -19.285 1.00 91.94 120 PRO A CA 1
ATOM 924 C C . PRO A 1 120 ? 2.504 16.786 -19.772 1.00 91.94 120 PRO A C 1
ATOM 926 O O . PRO A 1 120 ? 1.461 17.001 -19.159 1.00 91.94 120 PRO A O 1
ATOM 929 N N . ASP A 1 121 ? 2.542 15.963 -20.817 1.00 90.56 121 ASP A N 1
ATOM 930 C CA . ASP A 1 121 ? 1.404 15.207 -21.361 1.00 90.56 121 ASP A CA 1
ATOM 931 C C . ASP A 1 121 ? 0.828 14.187 -20.363 1.00 90.56 121 ASP A C 1
ATOM 933 O O . ASP A 1 121 ? -0.373 13.922 -20.356 1.00 90.56 121 ASP A O 1
ATOM 937 N N . GLN A 1 122 ? 1.653 13.667 -19.452 1.00 85.38 122 GLN A N 1
ATOM 938 C CA . GLN A 1 122 ? 1.225 12.717 -18.418 1.00 85.38 122 GLN A CA 1
ATOM 939 C C . GLN A 1 122 ? 0.783 13.390 -17.110 1.00 85.38 122 GLN A C 1
ATOM 941 O O . GLN A 1 122 ? 0.410 12.704 -16.152 1.00 85.38 122 GLN A O 1
ATOM 946 N N . PHE A 1 123 ? 0.824 14.723 -17.035 1.00 86.56 123 PHE A N 1
ATOM 947 C CA . PHE A 1 123 ? 0.572 15.456 -15.796 1.00 86.56 123 PHE A CA 1
ATOM 948 C C . PHE A 1 123 ? -0.802 15.162 -15.160 1.00 86.56 123 PHE A C 1
ATOM 950 O O . PHE A 1 123 ? -0.818 14.868 -13.964 1.00 86.56 123 PHE A O 1
ATOM 957 N N . PRO A 1 124 ? -1.941 15.146 -15.890 1.00 84.12 124 PRO A N 1
ATOM 958 C CA . PRO A 1 124 ? -3.248 14.899 -15.272 1.00 84.12 124 PRO A CA 1
ATOM 959 C C . PRO A 1 124 ? -3.359 13.511 -14.628 1.00 84.12 124 PRO A C 1
ATOM 961 O O . PRO A 1 124 ? -3.888 13.374 -13.524 1.00 84.12 124 PRO A O 1
ATOM 964 N N . LEU A 1 125 ? -2.813 12.485 -15.290 1.00 79.69 125 LEU A N 1
ATOM 965 C CA . LEU A 1 125 ? -2.817 11.114 -14.781 1.00 79.69 125 LEU A CA 1
ATOM 966 C C . LEU A 1 125 ? -1.936 10.987 -13.531 1.00 79.69 125 LEU A C 1
ATOM 968 O O . LEU A 1 125 ? -2.364 10.400 -12.536 1.00 79.69 125 LEU A O 1
ATOM 972 N N . ARG A 1 126 ? -0.734 11.581 -13.555 1.00 77.88 126 ARG A N 1
ATOM 973 C CA . ARG A 1 126 ? 0.164 11.615 -12.391 1.00 77.88 126 ARG A CA 1
ATOM 974 C C . ARG A 1 126 ? -0.454 12.376 -11.227 1.00 77.88 126 ARG A C 1
ATOM 976 O O . ARG A 1 126 ? -0.397 11.891 -10.105 1.00 77.88 126 ARG A O 1
ATOM 983 N N . LEU A 1 127 ? -1.089 13.518 -11.484 1.00 84.19 127 LEU A N 1
ATOM 984 C CA . LEU A 1 127 ? -1.776 14.299 -10.459 1.00 84.19 127 LEU A CA 1
ATOM 985 C C . LEU A 1 127 ? -2.884 13.488 -9.786 1.00 84.19 127 LEU A C 1
ATOM 987 O O . LEU A 1 127 ? -2.933 13.442 -8.559 1.00 84.19 127 LEU A O 1
ATOM 991 N N . GLY A 1 128 ? -3.721 12.801 -10.569 1.00 77.25 128 GLY A N 1
ATOM 992 C CA . GLY A 1 128 ? -4.760 11.921 -10.034 1.00 77.25 128 GLY A CA 1
ATOM 993 C C . GLY A 1 128 ? -4.186 10.787 -9.180 1.00 77.25 128 GLY A C 1
ATOM 994 O O . GLY A 1 128 ? -4.617 10.589 -8.042 1.00 77.25 128 GLY A O 1
ATOM 995 N N . ALA A 1 129 ? -3.173 10.081 -9.689 1.00 76.75 129 ALA A N 1
ATOM 996 C CA . ALA A 1 129 ? -2.527 8.983 -8.971 1.00 76.75 129 ALA A CA 1
ATOM 997 C C . ALA A 1 129 ? -1.839 9.454 -7.675 1.00 76.75 129 ALA A C 1
ATOM 999 O O . ALA A 1 129 ? -2.017 8.841 -6.619 1.00 76.75 129 ALA A O 1
ATOM 1000 N N . THR A 1 130 ? -1.104 10.567 -7.732 1.00 79.25 130 THR A N 1
ATOM 1001 C CA . THR A 1 130 ? -0.423 11.159 -6.577 1.00 79.25 130 THR A CA 1
ATOM 1002 C C . THR A 1 130 ? -1.420 11.657 -5.540 1.00 79.25 130 THR A C 1
ATOM 1004 O O . THR A 1 130 ? -1.238 11.374 -4.360 1.00 79.25 130 THR A O 1
ATOM 1007 N N . ALA A 1 131 ? -2.502 12.329 -5.942 1.00 81.38 131 ALA A N 1
ATOM 1008 C CA . ALA A 1 131 ? -3.522 12.809 -5.011 1.00 81.38 131 ALA A CA 1
ATOM 1009 C C . ALA A 1 131 ? -4.189 11.656 -4.242 1.00 81.38 131 ALA A C 1
ATOM 1011 O O . ALA A 1 131 ? -4.351 11.738 -3.022 1.00 81.38 131 ALA A O 1
ATOM 1012 N N . ILE A 1 132 ? -4.515 10.554 -4.928 1.00 81.75 132 ILE A N 1
ATOM 1013 C CA . ILE A 1 132 ? -5.063 9.347 -4.292 1.00 81.75 132 ILE A CA 1
ATOM 1014 C C . ILE A 1 132 ? -4.034 8.733 -3.333 1.00 81.75 132 ILE A C 1
ATOM 1016 O O . ILE A 1 132 ? -4.358 8.449 -2.179 1.00 81.75 132 ILE A O 1
ATOM 1020 N N . GLY A 1 133 ? -2.787 8.564 -3.783 1.00 80.56 133 GLY A N 1
ATOM 1021 C CA . GLY A 1 133 ? -1.710 7.988 -2.974 1.00 80.56 133 GLY A CA 1
ATOM 1022 C C . GLY A 1 133 ? -1.403 8.801 -1.713 1.00 80.56 133 GLY A C 1
ATOM 1023 O O . GLY A 1 133 ? -1.285 8.232 -0.624 1.00 80.56 133 GLY A O 1
ATOM 1024 N N . VAL A 1 134 ? -1.345 10.128 -1.839 1.00 83.00 134 VAL A N 1
ATOM 1025 C CA . VAL A 1 134 ? -1.161 11.068 -0.726 1.00 83.00 134 VAL A CA 1
ATOM 1026 C C . VAL A 1 134 ? -2.353 11.019 0.224 1.00 83.00 134 VAL A C 1
ATOM 1028 O O . VAL A 1 134 ? -2.150 10.932 1.433 1.00 83.00 134 VAL A O 1
ATOM 1031 N N . GLY A 1 135 ? -3.586 11.002 -0.292 1.00 84.25 135 GLY A N 1
ATOM 1032 C CA . GLY A 1 135 ? -4.797 10.917 0.527 1.00 84.25 135 GLY A CA 1
ATOM 1033 C C . GLY A 1 135 ? -4.850 9.643 1.375 1.00 84.25 135 GLY A C 1
ATOM 1034 O O . GLY A 1 135 ? -5.095 9.710 2.582 1.00 84.25 135 GLY A O 1
ATOM 1035 N N . ILE A 1 136 ? -4.547 8.490 0.769 1.00 86.12 136 ILE A N 1
ATOM 1036 C CA . ILE A 1 136 ? -4.460 7.208 1.483 1.00 86.12 136 ILE A CA 1
ATOM 1037 C C . ILE A 1 136 ? -3.337 7.263 2.524 1.00 86.12 136 ILE A C 1
ATOM 1039 O O . ILE A 1 136 ? -3.573 6.964 3.693 1.00 86.12 136 ILE A O 1
ATOM 1043 N N . SER A 1 137 ? -2.134 7.689 2.134 1.00 87.56 137 SER A N 1
ATOM 1044 C CA . SER A 1 137 ? -0.974 7.742 3.034 1.00 87.56 137 SER A CA 1
ATOM 1045 C C . SER A 1 137 ? -1.217 8.656 4.232 1.00 87.56 137 SER A C 1
ATOM 1047 O O . SER A 1 137 ? -0.924 8.284 5.368 1.00 87.56 137 SER A O 1
ATOM 1049 N N . PHE A 1 138 ? -1.810 9.825 3.997 1.00 91.62 138 PHE A N 1
ATOM 1050 C CA . PHE A 1 138 ? -2.182 10.771 5.040 1.00 91.62 138 PHE A CA 1
ATOM 1051 C C . PHE A 1 138 ? -3.189 10.160 6.017 1.00 91.62 138 PHE A C 1
ATOM 1053 O O . PHE A 1 138 ? -3.007 10.247 7.230 1.00 91.62 138 PHE A O 1
ATOM 1060 N N . TYR A 1 139 ? -4.209 9.468 5.507 1.00 92.62 139 TYR A N 1
ATOM 1061 C CA . TYR A 1 139 ? -5.177 8.768 6.345 1.00 92.62 139 TYR A CA 1
ATOM 1062 C C . TYR A 1 139 ? -4.528 7.669 7.209 1.00 92.62 139 TYR A C 1
ATOM 1064 O O . TYR A 1 139 ? -4.806 7.588 8.408 1.00 92.62 139 TYR A O 1
ATOM 1072 N N . LEU A 1 140 ? -3.617 6.866 6.647 1.00 92.38 140 LEU A N 1
ATOM 1073 C CA . LEU A 1 140 ? -2.882 5.843 7.405 1.00 92.38 140 LEU A CA 1
ATOM 1074 C C . LEU A 1 140 ? -2.028 6.468 8.520 1.00 92.38 140 LEU A C 1
ATOM 1076 O O . LEU A 1 140 ? -2.028 5.969 9.648 1.00 92.38 140 LEU A O 1
ATOM 1080 N N . VAL A 1 141 ? -1.359 7.590 8.235 1.00 95.81 141 VAL A N 1
ATOM 1081 C CA . VAL A 1 141 ? -0.613 8.361 9.242 1.00 95.81 141 VAL A CA 1
ATOM 1082 C C . VAL A 1 141 ? -1.539 8.862 10.346 1.00 95.81 141 VAL A C 1
ATOM 1084 O O . VAL A 1 141 ? -1.183 8.753 11.517 1.00 95.81 141 VAL A O 1
ATOM 1087 N N . LEU A 1 142 ? -2.738 9.352 10.018 1.00 94.75 142 LEU A N 1
ATOM 1088 C CA . LEU A 1 142 ? -3.704 9.808 11.021 1.00 94.75 142 LEU A CA 1
ATOM 1089 C C . LEU A 1 142 ? -4.178 8.683 11.948 1.00 94.75 142 LEU A C 1
ATOM 1091 O O . LEU A 1 142 ? -4.302 8.927 13.151 1.00 94.75 142 LEU A O 1
ATOM 1095 N N . ILE A 1 143 ? -4.411 7.467 11.435 1.00 95.62 143 ILE A N 1
ATOM 1096 C CA . ILE A 1 143 ? -4.754 6.302 12.273 1.00 95.62 143 ILE A CA 1
ATOM 1097 C C . ILE A 1 143 ? -3.637 6.046 13.287 1.00 95.62 143 ILE A C 1
ATOM 1099 O O . ILE A 1 143 ? -3.888 6.012 14.495 1.00 95.62 143 ILE A O 1
ATOM 1103 N N . VAL A 1 144 ? -2.404 5.890 12.797 1.00 96.69 144 VAL A N 1
ATOM 1104 C CA . VAL A 1 144 ? -1.251 5.535 13.634 1.00 96.69 144 VAL A CA 1
ATOM 1105 C C . VAL A 1 144 ? -0.929 6.654 14.625 1.00 96.69 144 VAL A C 1
ATOM 1107 O O . VAL A 1 144 ? -0.662 6.380 15.794 1.00 96.69 144 VAL A O 1
ATOM 1110 N N . ASN A 1 145 ? -1.012 7.915 14.197 1.00 96.56 145 ASN A N 1
ATOM 1111 C CA . ASN A 1 145 ? -0.797 9.076 15.056 1.00 96.56 145 ASN A CA 1
ATOM 1112 C C . ASN A 1 145 ? -1.873 9.199 16.146 1.00 96.56 145 ASN A C 1
ATOM 1114 O O . ASN A 1 145 ? -1.552 9.483 17.297 1.00 96.56 145 ASN A O 1
ATOM 1118 N N . SER A 1 146 ? -3.141 8.938 15.814 1.00 95.88 146 SER A N 1
ATOM 1119 C CA . SER A 1 146 ? -4.223 8.930 16.809 1.00 95.88 146 SER A CA 1
ATOM 1120 C C . SER A 1 146 ? -4.010 7.824 17.846 1.00 95.88 146 SER A C 1
ATOM 1122 O O . SER A 1 146 ? -4.171 8.061 19.042 1.00 95.88 146 SER A O 1
ATOM 1124 N N . HIS A 1 147 ? -3.571 6.636 17.418 1.00 96.62 147 HIS A N 1
ATOM 1125 C CA . HIS A 1 147 ? -3.221 5.554 18.339 1.00 96.62 147 HIS A CA 1
ATOM 1126 C C . HIS A 1 147 ? -2.006 5.897 19.218 1.00 96.62 147 HIS A C 1
ATOM 1128 O O . HIS A 1 147 ? -2.036 5.660 20.426 1.00 96.62 147 HIS A O 1
ATOM 1134 N N . TYR A 1 148 ? -0.967 6.503 18.636 1.00 96.88 148 TYR A N 1
ATOM 1135 C CA . TYR A 1 148 ? 0.212 6.987 19.358 1.00 96.88 148 TYR A CA 1
ATOM 1136 C C . TYR A 1 148 ? -0.157 7.991 20.460 1.00 96.88 148 TYR A C 1
ATOM 1138 O O . TYR A 1 148 ? 0.306 7.852 21.592 1.00 96.88 148 TYR A O 1
ATOM 1146 N N . GLU A 1 149 ? -1.007 8.976 20.159 1.00 95.75 149 GLU A N 1
ATOM 1147 C CA . GLU A 1 149 ? -1.439 9.986 21.131 1.00 95.75 149 GLU A CA 1
ATOM 1148 C C . GLU A 1 149 ? -2.257 9.375 22.280 1.00 95.75 149 GLU A C 1
ATOM 1150 O O . GLU A 1 149 ? -2.071 9.776 23.430 1.00 95.75 149 GLU A O 1
ATOM 1155 N N . ASN A 1 150 ? -3.088 8.361 22.006 1.00 94.69 150 ASN A N 1
ATOM 1156 C CA . ASN A 1 150 ? -3.808 7.631 23.054 1.00 94.69 150 ASN A CA 1
ATOM 1157 C C . ASN A 1 150 ? -2.829 6.930 24.009 1.00 94.69 150 ASN A C 1
ATOM 1159 O O . ASN A 1 150 ? -2.877 7.172 25.215 1.00 94.69 150 ASN A O 1
ATOM 1163 N N . LEU A 1 151 ? -1.863 6.171 23.477 1.00 95.06 151 LEU A N 1
ATOM 1164 C CA . LEU A 1 151 ? -0.834 5.502 24.287 1.00 95.06 151 LEU A CA 1
ATOM 1165 C C . LEU A 1 151 ? 0.031 6.495 25.076 1.00 95.06 151 LEU A C 1
ATOM 1167 O O . LEU A 1 151 ? 0.421 6.239 26.219 1.00 95.06 151 LEU A O 1
ATOM 1171 N N . LYS A 1 152 ? 0.341 7.647 24.474 1.00 94.81 152 LYS A N 1
ATOM 1172 C CA . LYS A 1 152 ? 1.086 8.721 25.134 1.00 94.81 152 LYS A CA 1
ATOM 1173 C C . LYS A 1 152 ? 0.301 9.289 26.314 1.00 94.81 152 LYS A C 1
ATOM 1175 O O . LYS A 1 152 ? 0.887 9.450 27.381 1.00 94.81 152 LYS A O 1
ATOM 1180 N N . SER A 1 153 ? -0.998 9.540 26.135 1.00 91.94 153 SER A N 1
ATOM 1181 C CA . SER A 1 153 ? -1.868 10.057 27.197 1.00 91.94 153 SER A CA 1
ATOM 1182 C C . SER A 1 153 ? -2.013 9.080 28.369 1.00 91.94 153 SER A C 1
ATOM 1184 O O . SER A 1 153 ? -1.914 9.507 29.519 1.00 91.94 153 SER A O 1
ATOM 1186 N N . GLU A 1 154 ? -2.122 7.775 28.087 1.00 90.44 154 GLU A N 1
ATOM 1187 C CA . GLU A 1 154 ? -2.136 6.708 29.100 1.00 90.44 154 GLU A CA 1
ATOM 1188 C C . GLU A 1 154 ? -0.828 6.677 29.903 1.00 90.44 154 GLU A C 1
ATOM 1190 O O . GLU A 1 154 ? -0.848 6.578 31.127 1.00 90.44 154 GLU A O 1
ATOM 1195 N N . THR A 1 155 ? 0.318 6.825 29.228 1.00 88.75 155 THR A N 1
ATOM 1196 C CA . THR A 1 155 ? 1.641 6.776 29.876 1.00 88.75 155 THR A CA 1
ATOM 1197 C C . THR A 1 155 ? 1.923 8.019 30.724 1.00 88.75 155 THR A C 1
ATOM 1199 O O . THR A 1 155 ? 2.558 7.916 31.768 1.00 88.75 155 THR A O 1
ATOM 1202 N N . SER A 1 156 ? 1.466 9.201 30.295 1.00 86.19 156 SER A N 1
ATOM 1203 C CA . SER A 1 156 ? 1.596 10.442 31.078 1.00 86.19 156 SER A CA 1
ATOM 1204 C C . SER A 1 156 ? 0.623 10.523 32.259 1.00 86.19 156 SER A C 1
ATOM 1206 O O . SER A 1 156 ? 0.765 11.395 33.109 1.00 86.19 156 SER A O 1
ATOM 1208 N N . GLY A 1 157 ? -0.385 9.648 32.290 1.00 69.25 157 GLY A N 1
ATOM 1209 C CA . GLY A 1 157 ? -1.510 9.685 33.218 1.00 69.25 157 GLY A CA 1
ATOM 1210 C C . GLY A 1 157 ? -1.289 8.983 34.558 1.00 69.25 157 GLY A C 1
ATOM 1211 O O . GLY A 1 157 ? -2.276 8.721 35.239 1.00 69.25 157 GLY A O 1
ATOM 1212 N N . THR A 1 158 ? -0.046 8.708 34.972 1.00 56.12 158 THR A N 1
ATOM 1213 C CA . THR A 1 158 ? 0.305 8.087 36.270 1.00 56.12 158 THR A CA 1
ATOM 1214 C C . THR A 1 158 ? -0.122 8.877 37.525 1.00 56.12 158 THR A C 1
ATOM 1216 O O . THR A 1 158 ? 0.277 8.503 38.618 1.00 56.12 158 THR A O 1
ATOM 1219 N N . ASP A 1 159 ? -0.982 9.894 37.392 1.00 55.00 159 ASP A N 1
ATOM 1220 C CA . ASP A 1 159 ? -1.623 10.639 38.491 1.00 55.00 159 ASP A CA 1
ATOM 1221 C C . ASP A 1 159 ? -3.176 10.658 38.437 1.00 55.00 159 ASP A C 1
ATOM 1223 O O . ASP A 1 159 ? -3.826 11.278 39.275 1.00 55.00 159 ASP A O 1
ATOM 1227 N N . TRP A 1 160 ? -3.829 9.970 37.486 1.00 50.16 160 TRP A N 1
ATOM 1228 C CA . TRP A 1 160 ? -5.296 10.046 37.277 1.00 50.16 160 TRP A CA 1
ATOM 1229 C C . TRP A 1 160 ? -6.100 8.874 37.865 1.00 50.16 160 TRP A C 1
ATOM 1231 O O . TRP A 1 160 ? -7.119 8.457 37.302 1.00 50.16 160 TRP A O 1
ATOM 1241 N N . GLY A 1 161 ? -5.694 8.367 39.033 1.00 52.19 161 GLY A N 1
ATOM 1242 C CA . GLY A 1 161 ? -6.375 7.275 39.748 1.00 52.19 161 GLY A CA 1
ATOM 1243 C C . GLY A 1 161 ? -7.876 7.484 40.023 1.00 52.19 161 GLY A C 1
ATOM 1244 O O . GLY A 1 161 ? -8.571 6.519 40.321 1.00 52.19 161 GLY A O 1
ATOM 1245 N N . SER A 1 162 ? -8.413 8.698 39.855 1.00 53.25 162 SER A N 1
ATOM 1246 C CA . SER A 1 162 ? -9.793 9.027 40.245 1.00 53.25 162 SER A CA 1
ATOM 1247 C C . SER A 1 162 ? -10.804 9.211 39.101 1.00 53.25 162 SER A C 1
ATOM 1249 O O . SER A 1 162 ? -11.992 9.322 39.385 1.00 53.25 162 SER A O 1
ATOM 1251 N N . TYR A 1 163 ? -10.405 9.210 37.819 1.00 53.47 163 TYR A N 1
ATOM 1252 C CA . TYR A 1 163 ? -11.346 9.481 36.703 1.00 53.47 163 TYR A CA 1
ATOM 1253 C C . TYR A 1 163 ? -11.630 8.282 35.777 1.00 53.47 163 TYR A C 1
ATOM 1255 O O . TYR A 1 163 ? -12.571 8.319 34.983 1.00 53.47 163 TYR A O 1
ATOM 1263 N N . SER A 1 164 ? -10.872 7.189 35.910 1.00 51.84 164 SER A N 1
ATOM 1264 C CA . SER A 1 164 ? -11.012 5.970 35.091 1.00 51.84 164 SER A CA 1
ATOM 1265 C C . SER A 1 164 ? -12.318 5.195 35.355 1.00 51.84 164 SER A C 1
ATOM 1267 O O . SER A 1 164 ? -12.929 4.657 34.429 1.00 51.84 164 SER A O 1
ATOM 1269 N N . ALA A 1 165 ? -12.826 5.210 36.593 1.00 54.81 165 ALA A N 1
ATOM 1270 C CA . ALA A 1 165 ? -14.037 4.467 36.955 1.00 54.81 165 ALA A CA 1
ATOM 1271 C C . ALA A 1 165 ? -15.323 5.018 36.300 1.00 54.81 165 ALA A C 1
ATOM 1273 O O . ALA A 1 165 ? -16.255 4.259 36.041 1.00 54.81 165 ALA A O 1
ATOM 1274 N N . ALA A 1 166 ? -15.375 6.316 35.976 1.00 53.72 166 ALA A N 1
ATOM 1275 C CA . ALA A 1 166 ? -16.570 6.939 35.401 1.00 53.72 166 ALA A CA 1
ATOM 1276 C C . ALA A 1 166 ? -16.716 6.693 33.886 1.00 53.72 166 ALA A C 1
ATOM 1278 O O . ALA A 1 166 ? -17.836 6.558 33.391 1.00 53.72 166 ALA A O 1
ATOM 1279 N N . TYR A 1 167 ? -15.603 6.581 33.150 1.00 52.66 167 TYR A N 1
ATOM 1280 C CA . TYR A 1 167 ? -15.628 6.361 31.698 1.00 52.66 167 TYR A CA 1
ATOM 1281 C C . TYR A 1 167 ? -15.837 4.890 31.305 1.00 52.66 167 TYR A C 1
ATOM 1283 O O . TYR A 1 167 ? -16.472 4.623 30.285 1.00 52.66 167 TYR A O 1
ATOM 1291 N N . GLY A 1 168 ? -15.393 3.931 32.127 1.00 49.47 168 GLY A N 1
ATOM 1292 C CA . GLY A 1 168 ? -15.593 2.500 31.854 1.00 49.47 168 GLY A CA 1
ATOM 1293 C C . GLY A 1 168 ? -17.067 2.067 31.852 1.00 49.47 168 GLY A C 1
ATOM 1294 O O . GLY A 1 168 ? -17.468 1.240 31.035 1.00 49.47 168 GLY A O 1
ATOM 1295 N N . ALA A 1 169 ? -17.902 2.667 32.707 1.00 52.12 169 ALA A N 1
ATOM 1296 C CA . ALA A 1 169 ? -19.312 2.288 32.838 1.00 52.12 169 ALA A CA 1
ATOM 1297 C C . ALA A 1 169 ? -20.219 2.885 31.742 1.00 52.12 169 ALA A C 1
ATOM 1299 O O . ALA A 1 169 ? -21.220 2.277 31.366 1.00 52.12 169 ALA A O 1
ATOM 1300 N N . THR A 1 170 ? -19.873 4.049 31.181 1.00 49.62 170 THR A N 1
ATOM 1301 C CA . THR A 1 170 ? -20.673 4.684 30.114 1.00 49.62 170 THR A CA 1
ATOM 1302 C C . THR A 1 170 ? -20.300 4.201 28.711 1.00 49.62 170 THR A C 1
ATOM 1304 O O . THR A 1 170 ? -21.154 4.213 27.820 1.00 49.62 170 THR A O 1
ATOM 1307 N N . GLN A 1 171 ? -19.070 3.719 28.496 1.00 45.72 171 GLN A N 1
ATOM 1308 C CA . GLN A 1 171 ? -18.634 3.227 27.184 1.00 45.72 171 GLN A CA 1
ATOM 1309 C C . GLN A 1 171 ? -19.197 1.837 26.838 1.00 45.72 171 GLN A C 1
ATOM 1311 O O . GLN A 1 171 ? -19.437 1.555 25.663 1.00 45.72 171 GLN A O 1
ATOM 1316 N N . LEU A 1 172 ? -19.481 0.998 27.843 1.00 47.91 172 LEU A N 1
ATOM 1317 C CA . LEU A 1 172 ? -20.059 -0.337 27.633 1.00 47.91 172 LEU A CA 1
ATOM 1318 C C . LEU A 1 172 ? -21.554 -0.297 27.251 1.00 47.91 172 LEU A C 1
ATOM 1320 O O . LEU A 1 172 ? -22.054 -1.232 26.638 1.00 47.91 172 LEU A O 1
ATOM 1324 N N . SER A 1 173 ? -22.264 0.785 27.595 1.00 45.75 173 SER A N 1
ATOM 1325 C CA . SER A 1 173 ? -23.711 0.918 27.359 1.00 45.75 173 SER A CA 1
ATOM 1326 C C . SER A 1 173 ? -24.048 1.613 26.030 1.00 45.75 173 SER A C 1
ATOM 1328 O O . SER A 1 173 ? -24.976 1.203 25.338 1.00 45.75 173 SER A O 1
ATOM 1330 N N . ARG A 1 174 ? -23.259 2.611 25.593 1.00 43.03 174 ARG A N 1
ATOM 1331 C CA . ARG A 1 174 ? -23.526 3.346 24.333 1.00 43.03 174 ARG A CA 1
ATOM 1332 C C . ARG A 1 174 ? -22.991 2.689 23.059 1.00 43.03 174 ARG A C 1
ATOM 1334 O O . ARG A 1 174 ? -23.494 2.971 21.976 1.00 43.03 174 ARG A O 1
ATOM 1341 N N . THR A 1 175 ? -22.012 1.793 23.157 1.00 48.16 175 THR A N 1
ATOM 1342 C CA . THR A 1 175 ? -21.441 1.109 21.979 1.00 48.16 175 THR A CA 1
ATOM 1343 C C . THR A 1 175 ? -22.358 0.034 21.392 1.00 48.16 175 THR A C 1
ATOM 1345 O O . THR A 1 175 ? -22.192 -0.338 20.234 1.00 48.16 175 THR A O 1
ATOM 1348 N N . ALA A 1 176 ? -23.367 -0.434 22.134 1.00 48.25 176 ALA A N 1
ATOM 1349 C CA . ALA A 1 176 ? -24.298 -1.447 21.641 1.00 48.25 176 ALA A CA 1
ATOM 1350 C C . ALA A 1 176 ? -25.413 -0.877 20.740 1.00 48.25 176 ALA A C 1
ATOM 1352 O O . ALA A 1 176 ? -25.904 -1.590 19.865 1.00 48.25 176 ALA A O 1
ATOM 1353 N N . THR A 1 177 ? -25.810 0.388 20.919 1.00 45.81 177 THR A N 1
ATOM 1354 C CA . THR A 1 177 ? -26.969 0.970 20.213 1.00 45.81 177 THR A CA 1
ATOM 1355 C C . THR A 1 177 ? -26.594 1.829 19.006 1.00 45.81 177 THR A C 1
ATOM 1357 O O . THR A 1 177 ? -27.287 1.763 17.992 1.00 45.81 177 THR A O 1
ATOM 1360 N N . ASP A 1 178 ? -25.470 2.552 19.039 1.00 39.88 178 ASP A N 1
ATOM 1361 C CA . ASP A 1 178 ? -25.087 3.450 17.931 1.00 39.88 178 ASP A CA 1
ATOM 1362 C C . ASP A 1 178 ? -24.347 2.724 16.788 1.00 39.88 178 ASP A C 1
ATOM 1364 O O . ASP A 1 178 ? -24.302 3.206 15.655 1.00 39.88 178 ASP A O 1
ATOM 1368 N N . PHE A 1 179 ? -23.850 1.504 17.035 1.00 45.22 179 PHE A N 1
ATOM 1369 C CA . PHE A 1 179 ? -23.212 0.656 16.017 1.00 45.22 179 PHE A CA 1
ATOM 1370 C C . PHE A 1 179 ? -24.215 0.067 15.004 1.00 45.22 179 PHE A C 1
ATOM 1372 O O . PHE A 1 179 ? -23.823 -0.422 13.945 1.00 45.22 179 PHE A O 1
ATOM 1379 N N . PHE A 1 180 ? -25.521 0.125 15.295 1.00 45.22 180 PHE A N 1
ATOM 1380 C CA . PHE A 1 180 ? -26.558 -0.505 14.469 1.00 45.22 180 PHE A CA 1
ATOM 1381 C C . PHE A 1 180 ? -27.170 0.395 13.386 1.00 45.22 180 PHE A C 1
ATOM 1383 O O . PHE A 1 180 ? -27.837 -0.129 12.495 1.00 45.22 180 PHE A O 1
ATOM 1390 N N . LEU A 1 181 ? -26.944 1.715 13.409 1.00 38.41 181 LEU A N 1
ATOM 1391 C CA . LEU A 1 181 ? -27.680 2.650 12.540 1.00 38.41 181 LEU A CA 1
ATOM 1392 C C . LEU A 1 181 ? -26.869 3.298 11.404 1.00 38.41 181 LEU A C 1
ATOM 1394 O O . LEU A 1 181 ? -27.466 3.968 10.566 1.00 38.41 181 LEU A O 1
ATOM 1398 N N . ILE A 1 182 ? -25.550 3.078 11.300 1.00 43.97 182 ILE A N 1
ATOM 1399 C CA . ILE A 1 182 ? -24.709 3.823 10.335 1.00 43.97 182 ILE A CA 1
ATOM 1400 C C . ILE A 1 182 ? -24.303 3.094 9.023 1.00 43.97 182 ILE A C 1
ATOM 1402 O O . ILE A 1 182 ? -24.027 3.806 8.056 1.00 43.97 182 ILE A O 1
ATOM 1406 N N . PRO A 1 183 ? -24.347 1.757 8.811 1.00 49.28 183 PRO A N 1
ATOM 1407 C CA . PRO A 1 183 ? -23.903 1.201 7.527 1.00 49.28 183 PRO A CA 1
ATOM 1408 C C . PRO A 1 183 ? -25.034 0.616 6.663 1.00 49.28 183 PRO A C 1
ATOM 1410 O O . PRO A 1 183 ? -24.897 -0.490 6.157 1.00 49.28 183 PRO A O 1
ATOM 1413 N N . LEU A 1 184 ? -26.138 1.338 6.433 1.00 43.25 184 LEU A N 1
ATOM 1414 C CA . LEU A 1 184 ? -27.159 0.900 5.455 1.00 43.25 184 LEU A CA 1
ATOM 1415 C C . LEU A 1 184 ? -27.114 1.656 4.113 1.00 43.25 184 LEU A C 1
ATOM 1417 O O . LEU A 1 184 ? -27.540 1.111 3.101 1.00 43.25 184 LEU A O 1
ATOM 1421 N N . CYS A 1 185 ? -26.491 2.840 4.044 1.00 42.91 185 CYS A N 1
ATOM 1422 C CA . CYS A 1 185 ? -26.379 3.609 2.788 1.00 42.91 185 CYS A CA 1
ATOM 1423 C C . CYS A 1 185 ? -25.110 3.331 1.953 1.00 42.91 185 CYS A C 1
ATOM 1425 O O . CYS A 1 185 ? -25.034 3.753 0.800 1.00 42.91 185 CYS A O 1
ATOM 1427 N N . ARG A 1 186 ? -24.097 2.637 2.492 1.00 49.97 186 ARG A N 1
ATOM 1428 C CA . ARG A 1 186 ? -22.847 2.327 1.762 1.00 49.97 186 ARG A CA 1
ATOM 1429 C C . ARG A 1 186 ? -22.942 1.193 0.729 1.00 49.97 186 ARG A C 1
ATOM 1431 O O . ARG A 1 186 ? -22.367 1.368 -0.344 1.00 49.97 186 ARG A O 1
ATOM 1438 N N . PRO A 1 187 ? -23.641 0.068 0.969 1.00 51.25 187 PRO A N 1
ATOM 1439 C CA . PRO A 1 187 ? -23.599 -1.037 0.015 1.00 51.25 187 PRO A CA 1
ATOM 1440 C C . PRO A 1 187 ? -24.358 -0.752 -1.290 1.00 51.25 187 PRO A C 1
ATOM 1442 O O . PRO A 1 187 ? -23.972 -1.252 -2.343 1.00 51.25 187 PRO A O 1
ATOM 1445 N N . PHE A 1 188 ? -25.382 0.108 -1.255 1.00 45.28 188 PHE A N 1
ATOM 1446 C CA . PHE A 1 188 ? -26.146 0.488 -2.450 1.00 45.28 188 PHE A CA 1
ATOM 1447 C C . PHE A 1 188 ? -25.302 1.259 -3.476 1.00 45.28 188 PHE A C 1
ATOM 1449 O O . PHE A 1 188 ? -25.480 1.086 -4.680 1.00 45.28 188 PHE A O 1
ATOM 1456 N N . LYS A 1 189 ? -24.338 2.071 -3.014 1.00 50.75 189 LYS A N 1
ATOM 1457 C CA . LYS A 1 189 ? -23.408 2.777 -3.908 1.00 50.75 189 LYS A CA 1
ATOM 1458 C C . LYS A 1 189 ? -22.461 1.806 -4.610 1.00 50.75 189 LYS A C 1
ATOM 1460 O O . LYS A 1 189 ? -22.269 1.934 -5.812 1.00 50.75 189 LYS A O 1
ATOM 1465 N N . ASN A 1 190 ? -21.938 0.808 -3.896 1.00 52.00 190 ASN A N 1
ATOM 1466 C CA . ASN A 1 190 ? -21.066 -0.209 -4.491 1.00 52.00 190 ASN A CA 1
ATOM 1467 C C . ASN A 1 190 ? -21.811 -1.038 -5.549 1.00 52.00 190 ASN A C 1
ATOM 1469 O O . ASN A 1 190 ? -21.290 -1.217 -6.646 1.00 52.00 190 ASN A O 1
ATOM 1473 N N . LEU A 1 191 ? -23.062 -1.435 -5.286 1.00 54.00 191 LEU A N 1
ATOM 1474 C CA . LEU A 1 191 ? -23.892 -2.137 -6.272 1.00 54.00 191 LEU A CA 1
ATOM 1475 C C . LEU A 1 191 ? -24.101 -1.306 -7.552 1.00 54.00 191 LEU A C 1
ATOM 1477 O O . LEU A 1 191 ? -23.994 -1.836 -8.656 1.00 54.00 191 LEU A O 1
ATOM 1481 N N . MET A 1 192 ? -24.331 0.006 -7.422 1.00 53.25 192 MET A N 1
ATOM 1482 C CA . MET A 1 192 ? -24.449 0.903 -8.576 1.00 53.25 192 MET A CA 1
ATOM 1483 C C . MET A 1 192 ? -23.160 0.997 -9.404 1.00 53.25 192 MET A C 1
ATOM 1485 O O . MET A 1 192 ? -23.240 1.002 -10.631 1.00 53.25 192 MET A O 1
ATOM 1489 N N . TYR A 1 193 ? -21.982 1.037 -8.770 1.00 56.75 193 TYR A N 1
ATOM 1490 C CA . TYR A 1 193 ? -20.703 1.046 -9.494 1.00 56.75 193 TYR A CA 1
ATOM 1491 C C . TYR A 1 193 ? -20.470 -0.256 -10.269 1.00 56.75 193 TYR A C 1
ATOM 1493 O O . TYR A 1 193 ? -19.995 -0.211 -11.404 1.00 56.75 193 TYR A O 1
ATOM 1501 N N . HIS A 1 194 ? -20.865 -1.403 -9.713 1.00 59.09 194 HIS A N 1
ATOM 1502 C CA . HIS A 1 194 ? -20.769 -2.685 -10.414 1.00 59.09 194 HIS A CA 1
ATOM 1503 C C . HIS A 1 194 ? -21.759 -2.790 -11.580 1.00 59.09 194 HIS A C 1
ATOM 1505 O O . HIS A 1 194 ? -21.366 -3.210 -12.666 1.00 59.09 194 HIS A O 1
ATOM 1511 N N . LEU A 1 195 ? -23.005 -2.331 -11.414 1.00 61.44 195 LEU A N 1
ATOM 1512 C CA . LEU A 1 195 ? -23.990 -2.287 -12.504 1.00 61.44 195 LEU A CA 1
ATOM 1513 C C . LEU A 1 195 ? -23.575 -1.330 -13.633 1.00 61.44 195 LEU A C 1
ATOM 1515 O O . LEU A 1 195 ? -23.755 -1.649 -14.811 1.00 61.44 195 LEU A O 1
ATOM 1519 N N . ALA A 1 196 ? -22.969 -0.188 -13.296 1.00 61.56 196 ALA A N 1
ATOM 1520 C CA . ALA A 1 196 ? -22.401 0.733 -14.277 1.00 61.56 196 ALA A CA 1
ATOM 1521 C C . ALA A 1 196 ? -21.203 0.110 -15.015 1.00 61.56 196 ALA A C 1
ATOM 1523 O O . ALA A 1 196 ? -21.120 0.218 -16.236 1.00 61.56 196 ALA A O 1
ATOM 1524 N N . GLY A 1 197 ? -20.322 -0.600 -14.299 1.00 60.41 197 GLY A N 1
ATOM 1525 C CA . GLY A 1 197 ? -19.208 -1.344 -14.892 1.00 60.41 197 GLY A CA 1
ATOM 1526 C C . GLY A 1 197 ? -19.673 -2.435 -15.860 1.00 60.41 197 GLY A C 1
ATOM 1527 O O . GLY A 1 197 ? -19.175 -2.507 -16.980 1.00 60.41 197 GLY A O 1
ATOM 1528 N N . ILE A 1 198 ? -20.687 -3.219 -15.479 1.00 61.59 198 ILE A N 1
ATOM 1529 C CA . ILE A 1 198 ? -21.306 -4.235 -16.347 1.00 61.59 198 ILE A CA 1
ATOM 1530 C C . ILE A 1 198 ? -21.912 -3.584 -17.596 1.00 61.59 198 ILE A C 1
ATOM 1532 O O . ILE A 1 198 ? -21.667 -4.046 -18.709 1.00 61.59 198 ILE A O 1
ATOM 1536 N N . SER A 1 199 ? -22.649 -2.483 -17.431 1.00 64.44 199 SER A N 1
ATOM 1537 C CA . SER A 1 199 ? -23.259 -1.752 -18.552 1.00 64.44 199 SER A CA 1
ATOM 1538 C C . SER A 1 199 ? -22.201 -1.211 -19.519 1.00 64.44 199 SER A C 1
ATOM 1540 O O . SER A 1 199 ? -22.367 -1.308 -20.733 1.00 64.44 199 SER A O 1
ATOM 1542 N N . PHE A 1 200 ? -21.082 -0.702 -18.994 1.00 61.62 200 PHE A N 1
ATOM 1543 C CA . PHE A 1 200 ? -19.964 -0.209 -19.796 1.00 61.62 200 PHE A CA 1
ATOM 1544 C C . PHE A 1 200 ? -19.241 -1.338 -20.545 1.00 61.62 200 PHE A C 1
ATOM 1546 O O . PHE A 1 200 ? -18.901 -1.171 -21.714 1.00 61.62 200 PHE A O 1
ATOM 1553 N N . SER A 1 201 ? -19.056 -2.509 -19.924 1.00 63.84 201 SER A N 1
ATOM 1554 C CA . SER A 1 201 ? -18.484 -3.686 -20.595 1.00 63.84 201 SER A CA 1
ATOM 1555 C C . SER A 1 201 ? -19.387 -4.231 -21.703 1.00 63.84 201 SER A C 1
ATOM 1557 O O . SER A 1 201 ? -18.887 -4.555 -22.777 1.00 63.84 201 SER A O 1
ATOM 1559 N N . ILE A 1 202 ? -20.705 -4.284 -21.480 1.00 69.75 202 ILE A N 1
ATOM 1560 C CA . ILE A 1 202 ? -21.684 -4.691 -22.503 1.00 69.75 202 ILE A CA 1
ATOM 1561 C C . ILE A 1 202 ? -21.681 -3.696 -23.669 1.00 69.75 202 ILE A C 1
ATOM 1563 O O . ILE A 1 202 ? -21.665 -4.103 -24.829 1.00 69.75 202 ILE A O 1
ATOM 1567 N N . TYR A 1 203 ? -21.641 -2.395 -23.374 1.00 69.25 203 TYR A N 1
ATOM 1568 C CA . TYR A 1 203 ? -21.582 -1.352 -24.396 1.00 69.25 203 TYR A CA 1
ATOM 1569 C C . TYR A 1 203 ? -20.274 -1.399 -25.202 1.00 69.25 203 TYR A C 1
ATOM 1571 O O . TYR A 1 203 ? -20.299 -1.328 -26.429 1.00 69.25 203 TYR A O 1
ATOM 1579 N N . GLY A 1 204 ? -19.136 -1.597 -24.528 1.00 66.25 204 GLY A N 1
ATOM 1580 C CA . GLY A 1 204 ? -17.837 -1.782 -25.177 1.00 66.25 204 GLY A CA 1
ATOM 1581 C C . GLY A 1 204 ? -17.790 -3.025 -26.071 1.00 66.25 204 GLY A C 1
ATOM 1582 O O . GLY A 1 204 ? -17.235 -2.965 -27.165 1.00 66.25 204 GLY A O 1
ATOM 1583 N N . PHE A 1 205 ? -18.425 -4.124 -25.652 1.00 68.38 205 PHE A N 1
ATOM 1584 C CA . PHE A 1 205 ? -18.580 -5.324 -26.477 1.00 68.38 205 PHE A CA 1
ATOM 1585 C C . PHE A 1 205 ? -19.440 -5.060 -27.719 1.00 68.38 205 PHE A C 1
ATOM 1587 O O . PHE A 1 205 ? -19.055 -5.454 -28.818 1.00 68.38 205 PHE A O 1
ATOM 1594 N N . HIS A 1 206 ? -20.566 -4.355 -27.568 1.00 75.19 206 HIS A N 1
ATOM 1595 C CA . HIS A 1 206 ? -21.446 -4.025 -28.691 1.00 75.19 206 HIS A CA 1
ATOM 1596 C C . HIS A 1 206 ? -20.726 -3.170 -29.740 1.00 75.19 206 HIS A C 1
ATOM 1598 O O . HIS A 1 206 ? -20.738 -3.521 -30.919 1.00 75.19 206 HIS A O 1
ATOM 1604 N N . LEU A 1 207 ? -20.024 -2.116 -29.304 1.00 71.38 207 LEU A N 1
ATOM 1605 C CA . LEU A 1 207 ? -19.211 -1.272 -30.185 1.00 71.38 207 LEU A CA 1
ATOM 1606 C C . LEU A 1 207 ? -18.120 -2.075 -30.903 1.00 71.38 207 LEU A C 1
ATOM 1608 O O . LEU A 1 207 ? -17.984 -1.975 -32.118 1.00 71.38 2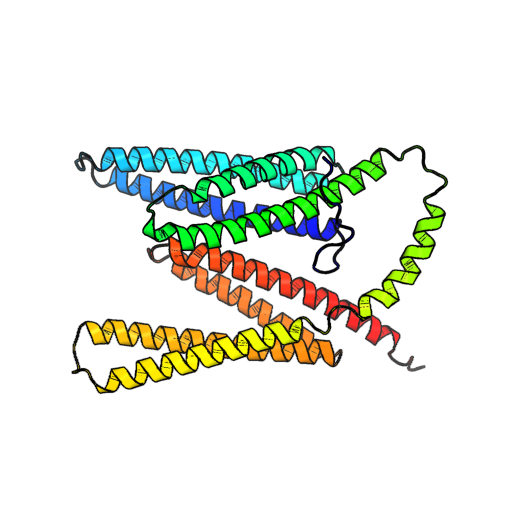07 LEU A O 1
ATOM 1612 N N . ALA A 1 208 ? -17.389 -2.924 -30.174 1.00 64.44 208 ALA A N 1
ATOM 1613 C CA . ALA A 1 208 ? -16.349 -3.764 -30.765 1.00 64.44 208 ALA A CA 1
ATOM 1614 C C . ALA A 1 208 ? -16.915 -4.775 -31.783 1.00 64.44 208 ALA A C 1
ATOM 1616 O O . ALA A 1 208 ? -16.266 -5.070 -32.787 1.00 64.44 208 ALA A O 1
ATOM 1617 N N . SER A 1 209 ? -18.124 -5.295 -31.543 1.00 69.31 209 SER A N 1
ATOM 1618 C CA . SER A 1 209 ? -18.784 -6.255 -32.438 1.00 69.31 209 SER A CA 1
ATOM 1619 C C . SER A 1 209 ? -19.320 -5.627 -33.729 1.00 69.31 209 SER A C 1
ATOM 1621 O O . SER A 1 209 ? -19.342 -6.292 -34.766 1.00 69.31 209 SER A O 1
ATOM 1623 N N . ASP A 1 210 ? -19.725 -4.355 -33.695 1.00 77.12 210 ASP A N 1
ATOM 1624 C CA . ASP A 1 210 ? -20.230 -3.661 -34.882 1.00 77.12 210 ASP A CA 1
ATOM 1625 C C . ASP A 1 210 ? -19.095 -3.265 -35.835 1.00 77.12 210 ASP A C 1
ATOM 1627 O O . ASP A 1 210 ? -19.252 -3.366 -37.055 1.00 77.12 210 ASP A O 1
ATOM 1631 N N . ASP A 1 211 ? -17.922 -2.925 -35.297 1.00 68.50 211 ASP A N 1
ATOM 1632 C CA . ASP A 1 211 ? -16.719 -2.670 -36.098 1.00 68.50 211 ASP A CA 1
ATOM 1633 C C . ASP A 1 211 ? -16.159 -3.950 -36.748 1.00 68.50 211 ASP A C 1
ATOM 1635 O O . ASP A 1 211 ? -15.554 -3.892 -37.822 1.00 68.50 211 ASP A O 1
ATOM 1639 N N . LEU A 1 212 ? -16.398 -5.122 -36.146 1.00 62.41 212 LEU A N 1
ATOM 1640 C CA . LEU A 1 212 ? -15.993 -6.440 -36.662 1.00 62.41 212 LEU A CA 1
ATOM 1641 C C . LEU A 1 212 ? -16.648 -6.798 -38.003 1.00 62.41 212 LEU A C 1
ATOM 1643 O O . LEU A 1 212 ? -16.081 -7.564 -38.773 1.00 62.41 212 LEU A O 1
ATOM 1647 N N . LYS A 1 213 ? -17.807 -6.217 -38.324 1.00 75.31 213 LYS A N 1
ATOM 1648 C CA . LYS A 1 213 ? -18.516 -6.489 -39.586 1.00 75.31 213 LYS A CA 1
ATOM 1649 C C . LYS A 1 213 ? -17.933 -5.751 -40.797 1.00 75.31 213 LYS A C 1
ATOM 1651 O O . LYS A 1 213 ? -18.413 -5.970 -41.906 1.00 75.31 213 LYS A O 1
ATOM 1656 N N . ARG A 1 214 ? -16.971 -4.840 -40.602 1.00 76.44 214 ARG A N 1
ATOM 1657 C CA . ARG A 1 214 ? -16.501 -3.912 -41.649 1.00 76.44 214 ARG A CA 1
ATOM 1658 C C . ARG A 1 214 ? -15.108 -4.202 -42.206 1.00 76.44 214 ARG A C 1
ATOM 1660 O O . ARG A 1 214 ? -14.717 -3.520 -43.146 1.00 76.44 214 ARG A O 1
ATOM 1667 N N . GLU A 1 215 ? -14.367 -5.158 -41.657 1.00 69.25 215 GLU A N 1
ATOM 1668 C CA . GLU A 1 215 ? -12.974 -5.400 -42.058 1.00 69.25 215 GLU A CA 1
ATOM 1669 C C . GLU A 1 215 ? -12.777 -6.732 -42.782 1.00 69.25 215 GLU A C 1
ATOM 1671 O O . GLU A 1 215 ? -13.493 -7.704 -42.545 1.00 69.25 215 GLU A O 1
ATOM 1676 N N . GLU A 1 216 ? -11.801 -6.744 -43.692 1.00 77.38 216 GLU A N 1
ATOM 1677 C CA . GLU A 1 216 ? -11.430 -7.923 -44.467 1.00 77.38 216 GLU A CA 1
ATOM 1678 C C . GLU A 1 216 ? -10.604 -8.915 -43.625 1.00 77.38 216 GLU A C 1
ATOM 1680 O O . GLU A 1 216 ? -9.724 -8.495 -42.864 1.00 77.38 216 GLU A O 1
ATOM 1685 N N . PRO A 1 217 ? -10.851 -10.229 -43.774 1.00 80.06 217 PRO A N 1
ATOM 1686 C CA . PRO A 1 217 ? -10.152 -11.270 -43.027 1.00 80.06 217 PRO A CA 1
ATOM 1687 C C . PRO A 1 217 ? -8.664 -11.365 -43.415 1.00 80.06 217 PRO A C 1
ATOM 1689 O O . PRO A 1 217 ? -8.307 -11.345 -44.592 1.00 80.06 217 PRO A O 1
ATOM 1692 N N . GLY A 1 218 ? -7.796 -11.525 -42.418 1.00 81.12 218 GLY A N 1
ATOM 1693 C CA . GLY A 1 218 ? -6.353 -11.762 -42.510 1.00 81.12 218 GLY A CA 1
ATOM 1694 C C . GLY A 1 218 ? -5.451 -10.579 -42.135 1.00 81.12 218 GLY A C 1
ATOM 1695 O O . GLY A 1 218 ? -4.229 -10.688 -42.261 1.00 81.12 218 GLY A O 1
ATOM 1696 N N . SER A 1 219 ? -5.994 -9.437 -41.702 1.00 84.50 219 SER A N 1
ATOM 1697 C CA . SER A 1 219 ? -5.172 -8.244 -41.450 1.00 84.50 219 SER A CA 1
ATOM 1698 C C . SER A 1 219 ? -4.453 -8.292 -40.083 1.00 84.50 219 SER A C 1
ATOM 1700 O O . SER A 1 219 ? -4.989 -8.818 -39.109 1.00 84.50 219 SER A O 1
ATOM 1702 N N . PRO A 1 220 ? -3.265 -7.670 -39.922 1.00 76.94 220 PRO A N 1
ATOM 1703 C CA . PRO A 1 220 ? -2.618 -7.515 -38.610 1.00 76.94 220 PRO A CA 1
ATOM 1704 C C . PRO A 1 220 ? -3.493 -6.787 -37.571 1.00 76.94 220 PRO A C 1
ATOM 1706 O O . PRO A 1 220 ? -3.276 -6.925 -36.363 1.00 76.94 220 PRO A O 1
ATOM 1709 N N . ALA A 1 221 ? -4.480 -6.007 -38.029 1.00 75.50 221 ALA A N 1
ATOM 1710 C CA . ALA A 1 221 ? -5.466 -5.366 -37.167 1.00 75.50 221 ALA A CA 1
ATOM 1711 C C . ALA A 1 221 ? -6.458 -6.382 -36.575 1.00 75.50 221 ALA A C 1
ATOM 1713 O O . ALA A 1 221 ? -6.869 -6.210 -35.427 1.00 75.50 221 ALA A O 1
ATOM 1714 N N . GLU A 1 222 ? -6.756 -7.470 -37.290 1.00 77.12 222 GLU A N 1
ATOM 1715 C CA . GLU A 1 222 ? -7.621 -8.559 -36.829 1.00 77.12 222 GLU A CA 1
ATOM 1716 C C . GLU A 1 222 ? -7.017 -9.270 -35.612 1.00 77.12 222 GLU A C 1
ATOM 1718 O O . GLU A 1 222 ? -7.676 -9.365 -34.583 1.00 77.12 222 GLU A O 1
ATOM 1723 N N . ILE A 1 223 ? -5.725 -9.630 -35.642 1.00 73.25 223 ILE A N 1
ATOM 1724 C CA . ILE A 1 223 ? -5.039 -10.297 -34.511 1.00 73.25 223 ILE A CA 1
ATOM 1725 C C . ILE A 1 223 ? -5.049 -9.417 -33.247 1.00 73.25 223 ILE A C 1
ATOM 1727 O O . ILE A 1 223 ? -5.293 -9.880 -32.124 1.00 73.25 223 ILE A O 1
ATOM 1731 N N . LYS A 1 224 ? -4.805 -8.110 -33.414 1.00 72.50 224 LYS A N 1
ATOM 1732 C CA . LYS A 1 224 ? -4.841 -7.147 -32.302 1.00 72.50 224 LYS A CA 1
ATOM 1733 C C . LYS A 1 224 ? -6.269 -6.962 -31.769 1.00 72.50 224 LYS A C 1
ATOM 1735 O O . LYS A 1 224 ? -6.448 -6.766 -30.564 1.00 72.50 224 LYS A O 1
ATOM 1740 N N . ARG A 1 225 ? -7.279 -7.058 -32.640 1.00 68.31 225 ARG A N 1
ATOM 1741 C CA . ARG A 1 225 ? -8.702 -6.935 -32.302 1.00 68.31 225 ARG A CA 1
ATOM 1742 C C . ARG A 1 225 ? -9.260 -8.199 -31.638 1.00 68.31 225 ARG A C 1
ATOM 1744 O O . ARG A 1 225 ? -9.981 -8.058 -30.656 1.00 68.31 225 ARG A O 1
ATOM 1751 N N . GLU A 1 226 ? -8.884 -9.401 -32.071 1.00 74.62 226 GLU A N 1
ATOM 1752 C CA . GLU A 1 226 ? -9.246 -10.664 -31.402 1.00 74.62 226 GLU A CA 1
ATOM 1753 C C . GLU A 1 226 ? -8.697 -10.718 -29.973 1.00 74.62 226 GLU A C 1
ATOM 1755 O O . GLU A 1 226 ? -9.411 -11.074 -29.028 1.00 74.62 226 GLU A O 1
ATOM 1760 N N . SER A 1 227 ? -7.451 -10.267 -29.792 1.00 67.94 227 SER A N 1
ATOM 1761 C CA . SER A 1 227 ? -6.851 -10.111 -28.465 1.00 67.94 227 SER A CA 1
ATOM 1762 C C . SER A 1 227 ? -7.669 -9.138 -27.606 1.00 67.94 227 SER A C 1
ATOM 1764 O O . SER A 1 227 ? -7.988 -9.439 -26.456 1.00 67.94 227 SER A O 1
ATOM 1766 N N . PHE A 1 228 ? -8.075 -7.994 -28.167 1.00 71.56 228 PHE A N 1
ATOM 1767 C CA . PHE A 1 228 ? -8.904 -7.008 -27.470 1.00 71.56 228 PHE A CA 1
ATOM 1768 C C . PHE A 1 228 ? -10.298 -7.548 -27.104 1.00 71.56 228 PHE A C 1
ATOM 1770 O O . PHE A 1 228 ? -10.719 -7.399 -25.957 1.00 71.56 228 PHE A O 1
ATOM 1777 N N . LEU A 1 229 ? -10.991 -8.223 -28.028 1.00 71.56 229 LEU A N 1
ATOM 1778 C CA . LEU A 1 229 ? -12.305 -8.829 -27.787 1.00 71.56 229 LEU A CA 1
ATOM 1779 C C . LEU A 1 229 ? -12.229 -9.870 -26.662 1.00 71.56 229 LEU A C 1
ATOM 1781 O O . LEU A 1 229 ? -13.060 -9.869 -25.752 1.00 71.56 229 LEU A O 1
ATOM 1785 N N . THR A 1 230 ? -11.183 -10.696 -26.676 1.00 71.69 230 THR A N 1
ATOM 1786 C CA . THR A 1 230 ? -10.909 -11.678 -25.621 1.00 71.69 230 THR A CA 1
ATOM 1787 C C . THR A 1 230 ? -10.724 -10.992 -24.264 1.00 71.69 230 THR A C 1
ATOM 1789 O O . THR A 1 230 ? -11.344 -11.398 -23.281 1.00 71.69 230 THR A O 1
ATOM 1792 N N . TYR A 1 231 ? -9.954 -9.899 -24.199 1.00 68.06 231 TYR A N 1
ATOM 1793 C CA . TYR A 1 231 ? -9.810 -9.100 -22.976 1.00 68.06 231 TYR A CA 1
ATOM 1794 C C . TYR A 1 231 ? -11.144 -8.520 -22.488 1.00 68.06 231 TYR A C 1
ATOM 1796 O O . TYR A 1 231 ? -11.428 -8.588 -21.291 1.00 68.06 231 TYR A O 1
ATOM 1804 N N . VAL A 1 232 ? -11.977 -7.983 -23.384 1.00 67.44 232 VAL A N 1
ATOM 1805 C CA . VAL A 1 232 ? -13.289 -7.412 -23.032 1.00 67.44 232 VAL A CA 1
ATOM 1806 C C . VAL A 1 232 ? -14.231 -8.485 -22.478 1.00 67.44 232 VAL A C 1
ATOM 1808 O O . VAL A 1 232 ? -14.864 -8.252 -21.448 1.00 67.44 232 VAL A O 1
ATOM 1811 N N . ILE A 1 233 ? -14.285 -9.673 -23.092 1.00 67.94 233 ILE A N 1
ATOM 1812 C CA . ILE A 1 233 ? -15.108 -10.800 -22.619 1.00 67.94 233 ILE A CA 1
ATOM 1813 C C . ILE A 1 233 ? -14.638 -11.277 -21.239 1.00 67.94 233 ILE A C 1
ATOM 1815 O O . ILE A 1 233 ? -15.462 -11.489 -20.343 1.00 67.94 233 ILE A O 1
ATOM 1819 N N . ILE A 1 234 ? -13.322 -11.408 -21.039 1.00 66.81 234 ILE A N 1
ATOM 1820 C CA . ILE A 1 234 ? -12.745 -11.817 -19.752 1.00 66.81 234 ILE A CA 1
ATOM 1821 C C . ILE A 1 234 ? -13.077 -10.785 -18.667 1.00 66.81 234 ILE A C 1
ATOM 1823 O O . ILE A 1 234 ? -13.587 -11.155 -17.609 1.00 66.81 234 ILE A O 1
ATOM 1827 N N . ILE A 1 235 ? -12.845 -9.494 -18.925 1.00 65.94 235 ILE A N 1
ATOM 1828 C CA . ILE A 1 235 ? -13.133 -8.416 -17.966 1.00 65.94 235 ILE A CA 1
ATOM 1829 C C . ILE A 1 235 ? -14.632 -8.355 -17.651 1.00 65.94 235 ILE A C 1
ATOM 1831 O O . ILE A 1 235 ? -15.004 -8.288 -16.479 1.00 65.94 235 ILE A O 1
ATOM 1835 N N . GLY A 1 236 ? -15.496 -8.431 -18.667 1.00 65.00 236 GLY A N 1
ATOM 1836 C CA . GLY A 1 236 ? -16.948 -8.438 -18.487 1.00 65.00 236 GLY A CA 1
ATOM 1837 C C . GLY A 1 236 ? -17.423 -9.614 -17.629 1.00 65.00 236 GLY A C 1
ATOM 1838 O O . GLY A 1 236 ? -18.201 -9.422 -16.696 1.00 65.00 236 GLY A O 1
ATOM 1839 N N . SER A 1 237 ? -16.890 -10.813 -17.874 1.00 64.44 237 SER A N 1
ATOM 1840 C CA . SER A 1 237 ? -17.209 -12.015 -17.089 1.00 64.44 237 SER A CA 1
ATOM 1841 C C . SER A 1 237 ? -16.777 -11.876 -15.626 1.00 64.44 237 SER A C 1
ATOM 1843 O O . SER A 1 237 ? -17.547 -12.204 -14.723 1.00 64.44 237 SER A O 1
ATOM 1845 N N . ILE A 1 238 ? -15.581 -11.327 -15.379 1.00 66.25 238 ILE A N 1
ATOM 1846 C CA . ILE A 1 238 ? -15.080 -11.045 -14.025 1.00 66.25 238 ILE A CA 1
ATOM 1847 C C . ILE A 1 238 ? -16.000 -10.049 -13.308 1.00 66.25 238 ILE A C 1
ATOM 1849 O O . ILE A 1 238 ? -16.365 -10.281 -12.158 1.00 66.25 238 ILE A O 1
ATOM 1853 N N . LEU A 1 239 ? -16.423 -8.972 -13.976 1.00 64.06 239 LEU A N 1
ATOM 1854 C CA . LEU A 1 239 ? -17.295 -7.955 -13.378 1.00 64.06 239 LEU A CA 1
ATOM 1855 C C . LEU A 1 239 ? -18.679 -8.502 -13.008 1.00 64.06 239 LEU A C 1
ATOM 1857 O O . LEU A 1 239 ? -19.180 -8.194 -11.925 1.00 64.06 239 LEU A O 1
ATOM 1861 N N . VAL A 1 240 ? -19.276 -9.336 -13.864 1.00 69.56 240 VAL A N 1
ATOM 1862 C CA . VAL A 1 240 ? -20.544 -10.024 -13.561 1.00 69.56 240 VAL A CA 1
ATOM 1863 C C . VAL A 1 240 ? -20.379 -10.942 -12.350 1.00 69.56 240 VAL A C 1
ATOM 1865 O O . VAL A 1 240 ? -21.218 -10.935 -11.447 1.00 69.56 240 VAL A O 1
ATOM 1868 N N . PHE A 1 241 ? -19.278 -11.689 -12.289 1.00 70.12 241 PHE A N 1
ATOM 1869 C CA . PHE A 1 241 ? -18.986 -12.581 -11.171 1.00 70.12 241 PHE A CA 1
ATOM 1870 C C . PHE A 1 241 ? -18.781 -11.811 -9.854 1.00 70.12 241 PHE A C 1
ATOM 1872 O O . PHE A 1 241 ? -19.341 -12.193 -8.826 1.00 70.12 241 PHE A O 1
ATOM 1879 N N . CYS A 1 242 ? -18.071 -10.677 -9.887 1.00 67.50 242 CYS A N 1
ATOM 1880 C CA . CYS A 1 242 ? -17.943 -9.770 -8.742 1.00 67.50 242 CYS A CA 1
ATOM 1881 C C . CYS A 1 242 ? -19.309 -9.255 -8.267 1.00 67.50 242 CYS A C 1
ATOM 1883 O O . CYS A 1 242 ? -19.618 -9.362 -7.083 1.00 67.50 242 CYS A O 1
ATOM 1885 N N . ALA A 1 243 ? -20.164 -8.785 -9.181 1.00 71.69 243 ALA A N 1
ATOM 1886 C CA . ALA A 1 243 ? -21.489 -8.276 -8.828 1.00 71.69 243 ALA A CA 1
ATOM 1887 C C . ALA A 1 243 ? -22.387 -9.348 -8.191 1.00 71.69 243 ALA A C 1
ATOM 1889 O O . ALA A 1 243 ? -23.132 -9.059 -7.248 1.00 71.69 243 ALA A O 1
ATOM 1890 N N . LEU A 1 244 ? -22.304 -10.595 -8.666 1.00 76.88 244 LEU A N 1
ATOM 1891 C CA . LEU A 1 244 ? -23.000 -11.725 -8.050 1.00 76.88 244 LEU A CA 1
ATOM 1892 C C . LEU A 1 244 ? -22.527 -11.946 -6.608 1.00 76.88 244 LEU A C 1
ATOM 1894 O O . LEU A 1 244 ? -23.360 -12.078 -5.709 1.00 76.88 244 LEU A O 1
ATOM 1898 N N . PHE A 1 245 ? -21.216 -11.924 -6.356 1.00 77.44 245 PHE A N 1
ATOM 1899 C CA . PHE A 1 245 ? -20.693 -12.067 -4.997 1.00 77.44 245 PHE A CA 1
ATOM 1900 C C . PHE A 1 245 ? -21.056 -10.906 -4.085 1.00 77.44 245 PHE A C 1
ATOM 1902 O O . PHE A 1 245 ? -21.459 -11.145 -2.947 1.00 77.44 245 PHE A O 1
ATOM 1909 N N . ASP A 1 246 ? -20.979 -9.671 -4.565 1.00 77.25 246 ASP A N 1
ATOM 1910 C CA . ASP A 1 246 ? -21.387 -8.507 -3.781 1.00 77.25 246 ASP A CA 1
ATOM 1911 C C . ASP A 1 246 ? -22.877 -8.566 -3.436 1.00 77.25 246 ASP A C 1
ATOM 1913 O O . ASP A 1 246 ? -23.279 -8.211 -2.326 1.00 77.25 246 ASP A O 1
ATOM 1917 N N . THR A 1 247 ? -23.699 -9.109 -4.336 1.00 80.25 247 THR A N 1
ATOM 1918 C CA . THR A 1 247 ? -25.120 -9.365 -4.074 1.00 80.25 247 THR A CA 1
ATOM 1919 C C . THR A 1 247 ? -25.310 -10.444 -3.003 1.00 80.25 247 THR A C 1
ATOM 1921 O O . THR A 1 247 ? -26.127 -10.266 -2.098 1.00 80.25 247 THR A O 1
ATOM 1924 N N . ILE A 1 248 ? -24.538 -11.537 -3.037 1.00 79.75 248 ILE A N 1
ATOM 1925 C CA . ILE A 1 248 ? -24.568 -12.584 -1.997 1.00 79.75 248 ILE A CA 1
ATOM 1926 C C . ILE A 1 248 ? -24.158 -12.010 -0.635 1.00 79.75 248 ILE A C 1
ATOM 1928 O O . ILE A 1 248 ? -24.841 -12.263 0.362 1.00 79.75 248 ILE A O 1
ATOM 1932 N N . LEU A 1 249 ? -23.089 -11.207 -0.593 1.00 84.31 249 LEU A N 1
ATOM 1933 C CA . LEU A 1 249 ? -22.640 -10.509 0.612 1.00 84.31 249 LEU A CA 1
ATOM 1934 C C . LEU A 1 249 ? -23.748 -9.611 1.162 1.00 84.31 249 LEU A C 1
ATOM 1936 O O . LEU A 1 249 ? -24.056 -9.663 2.354 1.00 84.31 249 LEU A O 1
ATOM 1940 N N . LEU A 1 250 ? -24.369 -8.819 0.286 1.00 82.12 250 LEU A N 1
ATOM 1941 C CA . LEU A 1 250 ? -25.422 -7.883 0.650 1.00 82.12 250 LEU A CA 1
ATOM 1942 C C . LEU A 1 250 ? -26.645 -8.599 1.227 1.00 82.12 250 LEU A C 1
ATOM 1944 O O . LEU A 1 250 ? -27.142 -8.211 2.284 1.00 82.12 250 LEU A O 1
ATOM 1948 N N . ILE A 1 251 ? -27.112 -9.660 0.565 1.00 85.06 251 ILE A N 1
ATOM 1949 C CA . ILE A 1 251 ? -28.252 -10.459 1.030 1.00 85.06 251 ILE A CA 1
ATOM 1950 C C . ILE A 1 251 ? -27.913 -11.136 2.363 1.00 85.06 251 ILE A C 1
ATOM 1952 O O . ILE A 1 251 ? -28.745 -11.131 3.273 1.00 85.06 251 ILE A O 1
ATOM 1956 N N . GLY A 1 252 ? -26.704 -11.689 2.499 1.00 85.19 252 GLY A N 1
ATOM 1957 C CA . GLY A 1 252 ? -26.237 -12.327 3.730 1.00 85.19 252 GLY A CA 1
ATOM 1958 C C . GLY A 1 252 ? -26.193 -11.361 4.912 1.00 85.19 252 GLY A C 1
ATOM 1959 O O . GLY A 1 252 ? -26.694 -11.690 5.991 1.00 85.19 252 GLY A O 1
ATOM 1960 N N . ALA A 1 253 ? -25.673 -10.152 4.691 1.00 82.50 253 ALA A N 1
ATOM 1961 C CA . ALA A 1 253 ? -25.626 -9.093 5.692 1.00 82.50 253 ALA A CA 1
ATOM 1962 C C . ALA A 1 253 ? -27.033 -8.583 6.050 1.00 82.50 253 ALA A C 1
ATOM 1964 O O . ALA A 1 253 ? -27.370 -8.482 7.229 1.00 82.50 253 ALA A O 1
ATOM 1965 N N . TYR A 1 254 ? -27.887 -8.329 5.052 1.00 87.00 254 TYR A N 1
ATOM 1966 C CA . TYR A 1 254 ? -29.235 -7.793 5.264 1.00 87.00 254 TYR A CA 1
ATOM 1967 C C . TYR A 1 254 ? -30.155 -8.781 5.987 1.00 87.00 254 TYR A C 1
ATOM 1969 O O . TYR A 1 254 ? -30.812 -8.427 6.965 1.00 87.00 254 TYR A O 1
ATOM 1977 N N . LYS A 1 255 ? -30.173 -10.047 5.552 1.00 89.88 255 LYS A N 1
ATOM 1978 C CA . LYS A 1 255 ? -30.997 -11.092 6.179 1.00 89.88 255 LYS A CA 1
ATOM 1979 C C . LYS A 1 255 ? -30.400 -11.630 7.483 1.00 89.88 255 LYS A C 1
ATOM 1981 O O . LYS A 1 255 ? -31.024 -12.484 8.106 1.00 89.88 255 LYS A O 1
ATOM 1986 N N . LYS A 1 256 ? -29.210 -11.163 7.896 1.00 90.19 256 LYS A N 1
ATOM 1987 C CA . LYS A 1 256 ? -28.437 -11.706 9.029 1.00 90.19 256 LYS A CA 1
ATOM 1988 C C . LYS A 1 256 ? -28.272 -13.229 8.929 1.00 90.19 256 LYS A C 1
ATOM 1990 O O . LYS A 1 256 ? -28.401 -13.950 9.915 1.00 90.19 256 LYS A O 1
ATOM 1995 N N . TRP A 1 257 ? -28.037 -13.732 7.718 1.00 89.81 257 TRP A N 1
ATOM 1996 C CA . TRP A 1 257 ? -27.945 -15.164 7.434 1.00 89.81 257 TRP A CA 1
ATOM 1997 C C . TRP A 1 257 ? -26.476 -15.599 7.384 1.00 89.81 257 TRP A C 1
ATOM 1999 O O . TRP A 1 257 ? -25.836 -15.455 6.338 1.00 89.81 257 TRP A O 1
ATOM 2009 N N . PRO A 1 258 ? -25.924 -16.180 8.470 1.00 87.38 258 PRO A N 1
ATOM 2010 C CA . PRO A 1 258 ? -24.497 -16.489 8.557 1.00 87.38 258 PRO A CA 1
ATOM 2011 C C . PRO A 1 258 ? -24.039 -17.452 7.454 1.00 87.38 258 PRO A C 1
ATOM 2013 O O . PRO A 1 258 ? -22.932 -17.316 6.947 1.00 87.38 258 PRO A O 1
ATOM 2016 N N . LYS A 1 259 ? -24.905 -18.371 7.002 1.00 90.88 259 LYS A N 1
ATOM 2017 C CA . LYS A 1 259 ? -24.586 -19.322 5.923 1.00 90.88 259 LYS A CA 1
ATOM 2018 C C . LYS A 1 259 ? -24.191 -18.632 4.606 1.00 90.88 259 LYS A C 1
ATOM 2020 O O . LYS A 1 259 ? -23.273 -19.098 3.940 1.00 90.88 259 LYS A O 1
ATOM 2025 N N . LEU A 1 260 ? -24.844 -17.522 4.246 1.00 88.69 260 LEU A N 1
ATOM 2026 C CA . LEU A 1 260 ? -24.527 -16.770 3.022 1.00 88.69 260 LEU A CA 1
ATOM 2027 C C . LEU A 1 260 ? -23.229 -15.967 3.163 1.00 88.69 260 LEU A C 1
ATOM 2029 O O . LEU A 1 260 ? -22.447 -15.902 2.218 1.00 88.69 260 LEU A O 1
ATOM 2033 N N . LEU A 1 261 ? -22.967 -15.415 4.352 1.00 88.00 261 LEU A N 1
ATOM 2034 C CA . LEU A 1 261 ? -21.700 -14.739 4.646 1.00 88.00 261 LEU A CA 1
ATOM 2035 C C . LEU A 1 261 ? -20.521 -15.716 4.601 1.00 88.00 261 LEU A C 1
ATOM 2037 O O . LEU A 1 261 ? -19.490 -15.392 4.021 1.00 88.00 261 LEU A O 1
ATOM 2041 N N . LEU A 1 262 ? -20.688 -16.929 5.138 1.00 88.88 262 LEU A N 1
ATOM 2042 C CA . LEU A 1 262 ? -19.678 -17.984 5.047 1.00 88.88 262 LEU A CA 1
ATOM 2043 C C . LEU A 1 262 ? -19.389 -18.362 3.590 1.00 88.88 262 LEU A C 1
ATOM 2045 O O . LEU A 1 262 ? -18.226 -18.441 3.205 1.00 88.88 262 LEU A O 1
ATOM 2049 N N . ALA A 1 263 ? -20.430 -18.560 2.774 1.00 87.00 263 ALA A N 1
ATOM 2050 C CA . ALA A 1 263 ? -20.269 -18.870 1.353 1.00 87.00 263 ALA A CA 1
ATOM 2051 C C . ALA A 1 263 ? -19.481 -17.772 0.619 1.00 87.00 263 ALA A C 1
ATOM 2053 O O . ALA A 1 263 ? -18.575 -18.076 -0.158 1.00 87.00 263 ALA A O 1
ATOM 2054 N N . TRP A 1 264 ? -19.770 -16.502 0.918 1.00 91.88 264 TRP A N 1
ATOM 2055 C CA . TRP A 1 264 ? -19.016 -15.374 0.379 1.00 91.88 264 TRP A CA 1
ATOM 2056 C C . TRP A 1 264 ? -17.553 -15.369 0.844 1.00 91.88 264 TRP A C 1
ATOM 2058 O O . TRP A 1 264 ? -16.663 -15.227 0.010 1.00 91.88 264 TRP A O 1
ATOM 2068 N N . ILE A 1 265 ? -17.286 -15.588 2.140 1.00 85.62 265 ILE A N 1
ATOM 2069 C CA . ILE A 1 265 ? -15.919 -15.651 2.692 1.00 85.62 265 ILE A CA 1
ATOM 2070 C C . ILE A 1 265 ? -15.107 -16.735 1.977 1.00 85.62 265 ILE A C 1
ATOM 2072 O O . ILE A 1 265 ? -13.992 -16.467 1.532 1.00 85.62 265 ILE A O 1
ATOM 2076 N N . VAL A 1 266 ? -15.668 -17.938 1.822 1.00 85.19 266 VAL A N 1
ATOM 2077 C CA . VAL A 1 266 ? -15.001 -19.054 1.132 1.00 85.19 266 VAL A CA 1
ATOM 2078 C C . VAL A 1 266 ? -14.663 -18.673 -0.310 1.00 85.19 266 VAL A C 1
ATOM 2080 O O . VAL A 1 266 ? -13.530 -18.866 -0.747 1.00 85.19 266 VAL A O 1
ATOM 2083 N N . CYS A 1 267 ? -15.607 -18.072 -1.035 1.00 77.75 267 CYS A N 1
ATOM 2084 C CA . CYS A 1 267 ? -15.375 -17.640 -2.412 1.00 77.75 267 CYS A CA 1
ATOM 2085 C C . CYS A 1 267 ? -14.316 -16.534 -2.512 1.00 77.75 267 CYS A C 1
ATOM 2087 O O . CYS A 1 267 ? -13.455 -16.584 -3.390 1.00 77.75 267 CYS A O 1
ATOM 2089 N N . ALA A 1 268 ? -14.328 -15.565 -1.596 1.00 82.19 268 ALA A N 1
ATOM 2090 C CA . ALA A 1 268 ? -13.340 -14.495 -1.552 1.00 82.19 268 ALA A CA 1
ATOM 2091 C C . ALA A 1 268 ? -11.930 -15.037 -1.252 1.00 82.19 268 ALA A C 1
ATOM 2093 O O . ALA A 1 268 ? -10.966 -14.618 -1.892 1.00 82.19 268 ALA A O 1
ATOM 2094 N N . VAL A 1 269 ? -11.800 -16.020 -0.353 1.00 79.25 269 VAL A N 1
ATOM 2095 C CA . VAL A 1 269 ? -10.526 -16.713 -0.090 1.00 79.25 269 VAL A CA 1
ATOM 2096 C C . VAL A 1 269 ? -10.037 -17.451 -1.338 1.00 79.25 269 VAL A C 1
ATOM 2098 O O . VAL A 1 269 ? -8.878 -17.287 -1.720 1.00 79.25 269 VAL A O 1
ATOM 2101 N N . ILE A 1 270 ? -10.912 -18.199 -2.022 1.00 74.75 270 ILE A N 1
ATOM 2102 C CA . ILE A 1 270 ? -10.574 -18.865 -3.292 1.00 74.75 270 ILE A CA 1
ATOM 2103 C C . ILE A 1 270 ? -10.123 -17.835 -4.336 1.00 74.75 270 ILE A C 1
ATOM 2105 O O . ILE A 1 270 ? -9.128 -18.061 -5.017 1.00 74.75 270 ILE A O 1
ATOM 2109 N N . SER A 1 271 ? -10.790 -16.682 -4.428 1.00 76.00 271 SER A N 1
ATOM 2110 C CA . SER A 1 271 ? -10.416 -15.596 -5.341 1.00 76.00 271 SER A CA 1
ATOM 2111 C C . SER A 1 271 ? -9.037 -15.012 -5.027 1.00 76.00 271 SER A C 1
ATOM 2113 O O . SER A 1 271 ? -8.269 -14.729 -5.947 1.00 76.00 271 SER A O 1
ATOM 2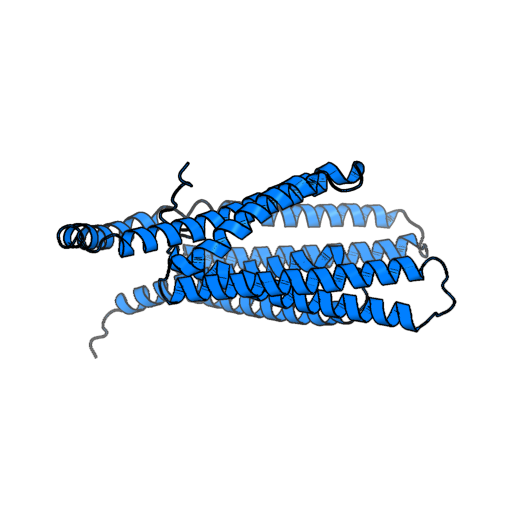115 N N . VAL A 1 272 ? -8.691 -14.838 -3.747 1.00 75.94 272 VAL A N 1
ATOM 2116 C CA . VAL A 1 272 ? -7.350 -14.391 -3.330 1.00 75.94 272 VAL A CA 1
ATOM 2117 C C . VAL A 1 272 ? -6.298 -15.424 -3.727 1.00 75.94 272 VAL A C 1
ATOM 2119 O O . VAL A 1 272 ? -5.281 -15.061 -4.316 1.00 75.94 272 VAL A O 1
ATOM 2122 N N . ILE A 1 273 ? -6.563 -16.707 -3.474 1.00 72.31 273 ILE A N 1
ATOM 2123 C CA . ILE A 1 273 ? -5.673 -17.813 -3.847 1.00 72.31 273 ILE A CA 1
ATOM 2124 C C . ILE A 1 273 ? -5.489 -17.862 -5.369 1.00 72.31 273 ILE A C 1
ATOM 2126 O O . ILE A 1 273 ? -4.361 -17.893 -5.854 1.00 72.31 273 ILE A O 1
ATOM 2130 N N . ALA A 1 274 ? -6.576 -17.794 -6.137 1.00 68.75 274 ALA A N 1
ATOM 2131 C CA . ALA A 1 274 ? -6.534 -17.766 -7.595 1.00 68.75 274 ALA A CA 1
ATOM 2132 C C . ALA A 1 274 ? -5.770 -16.542 -8.121 1.00 68.75 274 ALA A C 1
ATOM 2134 O O . ALA A 1 274 ? -4.972 -16.674 -9.044 1.00 68.75 274 ALA A O 1
ATOM 2135 N N . SER A 1 275 ? -5.943 -15.369 -7.502 1.00 71.31 275 SER A N 1
ATOM 2136 C CA . SER A 1 275 ? -5.195 -14.152 -7.850 1.00 71.31 275 SER A CA 1
ATOM 2137 C C . SER A 1 275 ? -3.700 -14.306 -7.577 1.00 71.31 275 SER A C 1
ATOM 2139 O O . SER A 1 275 ? -2.880 -13.839 -8.365 1.00 71.31 275 SER A O 1
ATOM 2141 N N . PHE A 1 276 ? -3.342 -15.003 -6.498 1.00 70.56 276 PHE A N 1
ATOM 2142 C CA . PHE A 1 276 ? -1.961 -15.325 -6.154 1.00 70.56 276 PHE A CA 1
ATOM 2143 C C . PHE A 1 276 ? -1.341 -16.348 -7.120 1.00 70.56 276 PHE A C 1
ATOM 2145 O O . PHE A 1 276 ? -0.179 -16.222 -7.499 1.00 70.56 276 PHE A O 1
ATOM 2152 N N . PHE A 1 277 ? -2.108 -17.334 -7.588 1.00 64.31 277 PHE A N 1
ATOM 2153 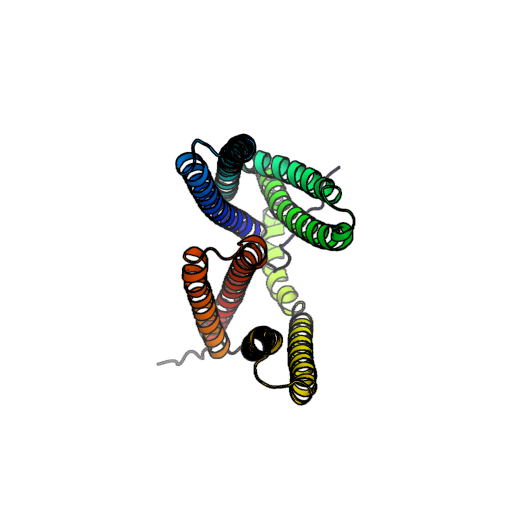C CA . PHE A 1 277 ? -1.633 -18.270 -8.610 1.00 64.31 277 PHE A CA 1
ATOM 2154 C C . PHE A 1 277 ? -1.554 -17.632 -9.995 1.00 64.31 277 PHE A C 1
ATOM 2156 O O . PHE A 1 277 ? -0.575 -17.853 -10.694 1.00 64.31 277 PHE A O 1
ATOM 2163 N N . ALA A 1 278 ? -2.510 -16.784 -10.377 1.00 57.50 278 ALA A N 1
ATOM 2164 C CA . ALA A 1 278 ? -2.479 -16.033 -11.635 1.00 57.50 278 ALA A CA 1
ATOM 2165 C C . ALA A 1 278 ? -1.323 -15.019 -11.694 1.00 57.50 278 ALA A C 1
ATOM 2167 O O . ALA A 1 278 ? -0.922 -14.572 -12.766 1.00 57.50 278 ALA A O 1
ATOM 2168 N N . PHE A 1 279 ? -0.781 -14.658 -10.537 1.00 61.25 279 PHE A N 1
ATOM 2169 C CA . PHE A 1 279 ? 0.386 -13.804 -10.395 1.00 61.25 279 PHE A CA 1
ATOM 2170 C C . PHE A 1 279 ? 1.703 -14.539 -10.689 1.00 61.25 279 PHE A C 1
ATOM 2172 O O . PHE A 1 279 ? 2.649 -13.924 -11.176 1.00 61.25 279 PHE A O 1
ATOM 2179 N N . PHE A 1 280 ? 1.758 -15.854 -10.464 1.00 53.84 280 PHE A N 1
ATOM 2180 C CA . PHE A 1 280 ? 2.966 -16.658 -10.665 1.00 53.84 280 PHE A CA 1
ATOM 2181 C C . PHE A 1 280 ? 3.424 -16.714 -12.138 1.00 53.84 280 PHE A C 1
ATOM 2183 O O . PHE A 1 280 ? 4.602 -16.474 -12.388 1.00 53.84 280 PHE A O 1
ATOM 2190 N N . PRO A 1 281 ? 2.541 -16.925 -13.137 1.00 47.16 281 PRO A N 1
ATOM 2191 C CA . PRO A 1 281 ? 2.909 -16.855 -14.551 1.00 47.16 281 PRO A CA 1
ATOM 2192 C C . PRO A 1 281 ? 3.377 -15.463 -14.986 1.00 47.16 281 PRO A C 1
ATOM 2194 O O . PRO A 1 281 ? 4.328 -15.355 -15.752 1.00 47.16 281 PRO A O 1
ATOM 2197 N N . CYS A 1 282 ? 2.777 -14.386 -14.460 1.00 49.81 282 CYS A N 1
ATOM 2198 C CA . CYS A 1 282 ? 3.236 -13.017 -14.732 1.00 49.81 282 CYS A CA 1
ATOM 2199 C C . CYS A 1 282 ? 4.622 -12.714 -14.139 1.00 49.81 282 CYS A C 1
ATOM 2201 O O . CYS A 1 282 ? 5.286 -11.802 -14.612 1.00 49.81 282 CYS A O 1
ATOM 2203 N N . LEU A 1 283 ? 5.064 -13.458 -13.119 1.00 49.31 283 LEU A N 1
ATOM 2204 C CA . LEU A 1 283 ? 6.439 -13.393 -12.609 1.00 49.31 283 LEU A CA 1
ATOM 2205 C C . LEU A 1 283 ? 7.438 -14.219 -13.434 1.00 49.31 283 LEU A C 1
ATOM 2207 O O . LEU A 1 283 ? 8.643 -14.101 -13.200 1.00 49.31 283 LEU A O 1
ATOM 2211 N N . LEU A 1 284 ? 6.957 -15.093 -14.322 1.00 46.19 284 LEU A N 1
ATOM 2212 C CA . LEU A 1 284 ? 7.780 -15.982 -15.150 1.00 46.19 284 LEU A CA 1
ATOM 2213 C C . LEU A 1 284 ? 7.920 -15.496 -16.597 1.00 46.19 284 LEU A C 1
ATOM 2215 O O . LEU A 1 284 ? 8.835 -15.931 -17.284 1.00 46.19 284 LEU A O 1
ATOM 2219 N N . ILE A 1 285 ? 7.029 -14.619 -17.058 1.00 45.34 285 ILE A N 1
ATOM 2220 C CA . ILE A 1 285 ? 7.025 -14.082 -18.420 1.00 45.34 285 ILE A CA 1
ATOM 2221 C C . ILE A 1 285 ? 7.433 -12.606 -18.334 1.00 45.34 285 ILE A C 1
ATOM 2223 O O . ILE A 1 285 ? 6.822 -11.871 -17.559 1.00 45.34 285 ILE A O 1
ATOM 2227 N N . ASP A 1 286 ? 8.428 -12.179 -19.122 1.00 46.53 286 ASP A N 1
ATOM 2228 C CA . ASP A 1 286 ? 8.948 -10.798 -19.238 1.00 46.53 286 ASP A CA 1
ATOM 2229 C C . ASP A 1 286 ? 7.915 -9.811 -19.827 1.00 46.53 286 ASP A C 1
ATOM 2231 O O . ASP A 1 286 ? 8.135 -9.125 -20.825 1.00 46.53 286 ASP A O 1
ATOM 2235 N N . VAL A 1 287 ? 6.725 -9.740 -19.235 1.00 47.00 287 VAL A N 1
ATOM 2236 C CA . VAL A 1 287 ? 5.710 -8.752 -19.592 1.00 47.00 287 VAL A CA 1
ATOM 2237 C C . VAL A 1 287 ? 6.050 -7.450 -18.860 1.00 47.00 287 VAL A C 1
ATOM 2239 O O . VAL A 1 287 ? 6.307 -7.494 -17.654 1.00 47.00 287 VAL A O 1
ATOM 2242 N N . PRO A 1 288 ? 6.037 -6.280 -19.533 1.00 46.41 288 PRO A N 1
ATOM 2243 C CA . PRO A 1 288 ? 6.375 -5.000 -18.918 1.00 46.41 288 PRO A CA 1
ATOM 2244 C C . PRO A 1 288 ? 5.541 -4.751 -17.656 1.00 46.41 288 PRO A C 1
ATOM 2246 O O . PRO A 1 288 ? 4.337 -4.502 -17.681 1.00 46.41 288 PRO A O 1
ATOM 2249 N N . PHE A 1 289 ? 6.245 -4.829 -16.531 1.00 45.62 289 PHE A N 1
ATOM 2250 C CA . PHE A 1 289 ? 5.735 -4.976 -15.169 1.00 45.62 289 PHE A CA 1
ATOM 2251 C C . PHE A 1 289 ? 4.964 -3.748 -14.646 1.00 45.62 289 PHE A C 1
ATOM 2253 O O . PHE A 1 289 ? 4.232 -3.814 -13.656 1.00 45.62 289 PHE A O 1
ATOM 2260 N N . ILE A 1 290 ? 5.122 -2.608 -15.324 1.00 41.06 290 ILE A N 1
ATOM 2261 C CA . ILE A 1 290 ? 4.775 -1.271 -14.828 1.00 41.06 290 ILE A CA 1
ATOM 2262 C C . ILE A 1 290 ? 3.257 -1.021 -14.778 1.00 41.06 290 ILE A C 1
ATOM 2264 O O . ILE A 1 290 ? 2.806 -0.224 -13.959 1.00 41.06 290 ILE A O 1
ATOM 2268 N N . THR A 1 291 ? 2.438 -1.707 -15.580 1.00 45.00 291 THR A N 1
ATOM 2269 C CA . THR A 1 291 ? 1.012 -1.341 -15.718 1.00 45.00 291 THR A CA 1
ATOM 2270 C C . THR A 1 291 ? 0.033 -2.198 -14.912 1.00 45.00 291 THR A C 1
ATOM 2272 O O . THR A 1 291 ? -1.082 -1.751 -14.657 1.00 45.00 291 THR A O 1
ATOM 2275 N N . GLY A 1 292 ? 0.414 -3.399 -14.464 1.00 54.09 292 GLY A N 1
ATOM 2276 C CA . GLY A 1 292 ? -0.527 -4.331 -13.816 1.00 54.09 292 GLY A CA 1
ATOM 2277 C C . GLY A 1 292 ? -0.215 -4.680 -12.363 1.00 54.09 292 GLY A C 1
ATOM 2278 O O . GLY A 1 292 ? -1.095 -5.118 -11.620 1.00 54.09 292 GLY A O 1
ATOM 2279 N N . PHE A 1 293 ? 1.036 -4.510 -11.947 1.00 59.50 293 PHE A N 1
ATOM 2280 C CA . PHE A 1 293 ? 1.542 -5.171 -10.755 1.00 59.50 293 PHE A CA 1
ATOM 2281 C C . PHE A 1 293 ? 1.116 -4.515 -9.422 1.00 59.50 293 PHE A C 1
ATOM 2283 O O . PHE A 1 293 ? 0.538 -5.207 -8.574 1.00 59.50 293 PHE A O 1
ATOM 2290 N N . PRO A 1 294 ? 1.292 -3.192 -9.222 1.00 60.78 294 PRO A N 1
ATOM 2291 C CA . PRO A 1 294 ? 0.888 -2.539 -7.976 1.00 60.78 294 PRO A CA 1
ATOM 2292 C C . PRO A 1 294 ? -0.627 -2.612 -7.769 1.00 60.78 294 PRO A C 1
ATOM 2294 O O . PRO A 1 294 ? -1.094 -2.851 -6.658 1.00 60.78 294 PRO A O 1
ATOM 2297 N N . GLY A 1 295 ? -1.396 -2.482 -8.857 1.00 61.62 295 GLY A N 1
ATOM 2298 C CA . GLY A 1 295 ? -2.854 -2.588 -8.830 1.00 61.62 295 GLY A CA 1
ATOM 2299 C C . GLY A 1 295 ? -3.337 -3.950 -8.331 1.00 61.62 295 GLY A C 1
ATOM 2300 O O . GLY A 1 295 ? -4.271 -4.011 -7.535 1.00 61.62 295 GLY A O 1
ATOM 2301 N N . ARG A 1 296 ? -2.665 -5.043 -8.719 1.00 64.25 296 ARG A N 1
ATOM 2302 C CA . ARG A 1 296 ? -3.011 -6.399 -8.264 1.00 64.25 296 ARG A CA 1
ATOM 2303 C C . ARG A 1 296 ? -2.666 -6.641 -6.797 1.00 64.25 296 ARG A C 1
ATOM 2305 O O . ARG A 1 296 ? -3.487 -7.220 -6.095 1.00 64.25 296 ARG A O 1
ATOM 2312 N N . ILE A 1 297 ? -1.519 -6.162 -6.305 1.00 70.44 297 ILE A N 1
ATOM 2313 C CA . ILE A 1 297 ? -1.197 -6.250 -4.866 1.00 70.44 297 ILE A CA 1
ATOM 2314 C C . ILE A 1 297 ? -2.218 -5.472 -4.043 1.00 70.44 297 ILE A C 1
ATOM 2316 O O . ILE A 1 297 ? -2.740 -5.994 -3.059 1.00 70.44 297 ILE A O 1
ATOM 2320 N N . VAL A 1 298 ? -2.512 -4.234 -4.445 1.00 65.19 298 VAL A N 1
ATOM 2321 C CA . VAL A 1 298 ? -3.500 -3.398 -3.757 1.00 65.19 298 VAL A CA 1
ATOM 2322 C C . VAL A 1 298 ? -4.869 -4.078 -3.783 1.00 65.19 298 VAL A C 1
ATOM 2324 O O . VAL A 1 298 ? -5.521 -4.151 -2.746 1.00 65.19 298 VAL A O 1
ATOM 2327 N N . SER A 1 299 ? -5.270 -4.651 -4.920 1.00 71.81 299 SER A N 1
ATOM 2328 C CA . SER A 1 299 ? -6.509 -5.422 -5.042 1.00 71.81 299 SER A CA 1
ATOM 2329 C C . SER A 1 299 ? -6.542 -6.615 -4.084 1.00 71.81 299 SER A C 1
ATOM 2331 O O . SER A 1 299 ? -7.499 -6.731 -3.325 1.00 71.81 299 SER A O 1
ATOM 2333 N N . ILE A 1 300 ? -5.487 -7.437 -4.033 1.00 75.50 300 ILE A N 1
ATOM 2334 C CA . ILE A 1 300 ? -5.390 -8.573 -3.102 1.00 75.50 300 ILE A CA 1
ATOM 2335 C C . ILE A 1 300 ? -5.474 -8.092 -1.648 1.00 75.50 300 ILE A C 1
ATOM 2337 O O . ILE A 1 300 ? -6.222 -8.662 -0.853 1.00 75.50 300 ILE A O 1
ATOM 2341 N N . GLY A 1 301 ? -4.751 -7.026 -1.298 1.00 72.25 301 GLY A N 1
ATOM 2342 C CA . GLY A 1 301 ? -4.772 -6.443 0.043 1.00 72.25 301 GLY A CA 1
ATOM 2343 C C . GLY A 1 301 ? -6.163 -5.951 0.447 1.00 72.25 301 GLY A C 1
ATOM 2344 O O . GLY A 1 301 ? -6.618 -6.241 1.554 1.00 72.25 301 GLY A O 1
ATOM 2345 N N . ILE A 1 302 ? -6.869 -5.275 -0.464 1.00 70.62 302 ILE A N 1
ATOM 2346 C CA . ILE A 1 302 ? -8.258 -4.843 -0.261 1.00 70.62 302 ILE A CA 1
ATOM 2347 C C . ILE A 1 302 ? -9.175 -6.058 -0.084 1.00 70.62 302 ILE A C 1
ATOM 2349 O O . ILE A 1 302 ? -9.974 -6.075 0.850 1.00 70.62 302 ILE A O 1
ATOM 2353 N N . THR A 1 303 ? -9.048 -7.098 -0.911 1.00 76.44 303 THR A N 1
ATOM 2354 C CA . THR A 1 303 ? -9.881 -8.304 -0.795 1.00 76.44 303 THR A CA 1
ATOM 2355 C C . THR A 1 303 ? -9.654 -9.023 0.535 1.00 76.44 303 THR A C 1
ATOM 2357 O O . THR A 1 303 ? -10.625 -9.358 1.211 1.00 76.44 303 THR A O 1
ATOM 2360 N N . ILE A 1 304 ? -8.399 -9.202 0.964 1.00 77.56 304 ILE A N 1
ATOM 2361 C CA . ILE A 1 304 ? -8.068 -9.778 2.279 1.00 77.56 304 ILE A CA 1
ATOM 2362 C C . ILE A 1 304 ? -8.680 -8.934 3.398 1.00 77.56 304 ILE A C 1
ATOM 2364 O O . ILE A 1 304 ? -9.290 -9.468 4.324 1.00 77.56 304 ILE A O 1
ATOM 2368 N N . TYR A 1 305 ? -8.565 -7.612 3.301 1.00 75.31 305 TYR A N 1
ATOM 2369 C CA . TYR A 1 305 ? -9.153 -6.705 4.274 1.00 75.31 305 TYR A CA 1
ATOM 2370 C C . TYR A 1 305 ? -10.681 -6.852 4.362 1.00 75.31 305 TYR A C 1
ATOM 2372 O O . TYR A 1 305 ? -11.233 -6.958 5.460 1.00 75.31 305 TYR A O 1
ATOM 2380 N N . CYS A 1 306 ? -11.367 -6.939 3.220 1.00 77.19 306 CYS A N 1
ATOM 2381 C CA . CYS A 1 306 ? -12.803 -7.199 3.165 1.00 77.19 306 CYS A CA 1
ATOM 2382 C C . CYS A 1 306 ? -13.166 -8.557 3.787 1.00 77.19 306 CYS A C 1
ATOM 2384 O O . CYS A 1 306 ? -14.123 -8.623 4.558 1.00 77.19 306 CYS A O 1
ATOM 2386 N N . ILE A 1 307 ? -12.387 -9.614 3.527 1.00 82.88 307 ILE A N 1
ATOM 2387 C CA . ILE A 1 307 ? -12.581 -10.939 4.140 1.00 82.88 307 ILE A CA 1
ATOM 2388 C C . ILE A 1 307 ? -12.545 -10.844 5.666 1.00 82.88 307 ILE A C 1
ATOM 2390 O O . ILE A 1 307 ? -13.428 -11.383 6.332 1.00 82.88 307 ILE A O 1
ATOM 2394 N N . LEU A 1 308 ? -11.571 -10.124 6.227 1.00 79.69 308 LEU A N 1
ATOM 2395 C CA . LEU A 1 308 ? -11.429 -9.978 7.678 1.00 79.69 308 LEU A CA 1
ATOM 2396 C C . LEU A 1 308 ? -12.621 -9.248 8.310 1.00 79.69 308 LEU A C 1
ATOM 2398 O O . LEU A 1 308 ? -13.121 -9.683 9.349 1.00 79.69 308 LEU A O 1
ATOM 2402 N N . ILE A 1 309 ? -13.106 -8.175 7.676 1.00 81.00 309 ILE A N 1
ATOM 2403 C CA . ILE A 1 309 ? -14.294 -7.445 8.147 1.00 81.00 309 ILE A CA 1
ATOM 2404 C C . ILE A 1 309 ? -15.518 -8.363 8.153 1.00 81.00 309 ILE A C 1
ATOM 2406 O O . ILE A 1 309 ? -16.238 -8.439 9.152 1.00 81.00 309 ILE A O 1
ATOM 2410 N N . VAL A 1 310 ? -15.756 -9.073 7.049 1.00 84.44 310 VAL A N 1
ATOM 2411 C CA . VAL A 1 310 ? -16.936 -9.934 6.914 1.00 84.44 310 VAL A CA 1
ATOM 2412 C C . VAL A 1 310 ? -16.855 -11.128 7.863 1.00 84.44 310 VAL A C 1
ATOM 2414 O O . VAL A 1 310 ? -17.866 -11.474 8.473 1.00 84.44 310 VAL A O 1
ATOM 2417 N N . ASN A 1 311 ? -15.666 -11.702 8.071 1.00 85.88 311 ASN A N 1
ATOM 2418 C CA . ASN A 1 311 ? -15.464 -12.770 9.049 1.00 85.88 311 ASN A CA 1
ATOM 2419 C C . ASN A 1 311 ? -15.752 -12.300 10.482 1.00 85.88 311 ASN A C 1
ATOM 2421 O O . ASN A 1 311 ? -16.454 -12.980 11.226 1.00 85.88 311 ASN A O 1
ATOM 2425 N N . SER A 1 312 ? -15.293 -11.100 10.852 1.00 84.88 312 SER A N 1
ATOM 2426 C CA . SER A 1 312 ? -15.599 -10.517 12.163 1.00 84.88 312 SER A CA 1
ATOM 2427 C C . SER A 1 312 ? -17.108 -10.327 12.370 1.00 84.88 312 SER A C 1
ATOM 2429 O O . SER A 1 312 ? -17.643 -10.652 13.433 1.00 84.88 312 SER A O 1
ATOM 2431 N N . HIS A 1 313 ? -17.826 -9.862 11.343 1.00 83.56 313 HIS A N 1
ATOM 2432 C CA . HIS A 1 313 ? -19.283 -9.737 11.407 1.00 83.56 313 HIS A CA 1
ATOM 2433 C C . HIS A 1 313 ? -19.987 -11.103 11.497 1.00 83.56 313 HIS A C 1
ATOM 2435 O O . HIS A 1 313 ? -20.939 -11.266 12.264 1.00 83.56 313 HIS A O 1
ATOM 2441 N N . TYR A 1 314 ? -19.500 -12.092 10.747 1.00 88.88 314 TYR A N 1
ATOM 2442 C CA . TYR A 1 314 ? -20.004 -13.462 10.764 1.00 88.88 314 TYR A CA 1
ATOM 2443 C C . TYR A 1 314 ? -19.890 -14.110 12.151 1.00 88.88 314 TYR A C 1
ATOM 2445 O O . TYR A 1 314 ? -20.871 -14.680 12.637 1.00 88.88 314 TYR A O 1
ATOM 2453 N N . GLU A 1 315 ? -18.742 -13.981 12.821 1.00 88.00 315 GLU A N 1
ATOM 2454 C CA . GLU A 1 315 ? -18.555 -14.496 14.182 1.00 88.00 315 GLU A CA 1
ATOM 2455 C C . GLU A 1 315 ? -19.529 -13.847 15.169 1.00 88.00 315 GLU A C 1
ATOM 2457 O O . GLU A 1 315 ? -20.163 -14.542 15.966 1.00 88.00 315 GLU A O 1
ATOM 2462 N N . ASN A 1 316 ? -19.734 -12.531 15.068 1.00 88.00 316 ASN A N 1
ATOM 2463 C CA . ASN A 1 316 ? -20.695 -11.827 15.913 1.00 88.00 316 ASN A CA 1
ATOM 2464 C C . ASN A 1 316 ? -22.121 -12.385 15.723 1.00 88.00 316 ASN A C 1
ATOM 2466 O O . ASN A 1 316 ? -22.784 -12.753 16.696 1.00 88.00 316 ASN A O 1
ATOM 2470 N N . LEU A 1 317 ? -22.563 -12.579 14.476 1.00 87.69 317 LEU A N 1
ATOM 2471 C CA . LEU A 1 317 ? -23.864 -13.195 14.191 1.00 87.69 317 LEU A CA 1
ATOM 2472 C C . LEU A 1 317 ? -23.980 -14.623 14.742 1.00 87.69 317 LEU A C 1
ATOM 2474 O O . LEU A 1 317 ? -25.036 -14.983 15.265 1.00 87.69 317 LEU A O 1
ATOM 2478 N N . GLN A 1 318 ? -22.911 -15.423 14.686 1.00 90.50 318 GLN A N 1
ATOM 2479 C CA . GLN A 1 318 ? -22.912 -16.747 15.308 1.00 90.50 318 GLN A CA 1
ATOM 2480 C C . GLN A 1 318 ? -23.078 -16.679 16.828 1.00 90.50 318 GLN A C 1
ATOM 2482 O O . GLN A 1 318 ? -23.812 -17.488 17.398 1.00 90.50 318 GLN A O 1
ATOM 2487 N N . THR A 1 319 ? -22.417 -15.731 17.498 1.00 90.12 319 THR A N 1
ATOM 2488 C CA . THR A 1 319 ? -22.552 -15.591 18.956 1.00 90.12 319 THR A CA 1
ATOM 2489 C C . THR A 1 319 ? -23.969 -15.199 19.365 1.00 90.12 319 THR A C 1
ATOM 2491 O O . THR A 1 319 ? -24.484 -15.734 20.346 1.00 90.12 319 THR A O 1
ATOM 2494 N N . ILE A 1 320 ? -24.629 -14.330 18.592 1.00 90.31 320 ILE A N 1
ATOM 2495 C CA . ILE A 1 320 ? -26.028 -13.953 18.819 1.00 90.31 320 ILE A CA 1
ATOM 2496 C C . ILE A 1 320 ? -26.933 -15.170 18.610 1.00 90.31 320 ILE A C 1
ATOM 2498 O O . ILE A 1 320 ? -27.716 -15.492 19.498 1.00 90.31 320 ILE A O 1
ATOM 2502 N N . ALA A 1 321 ? -26.770 -15.893 17.497 1.00 90.00 321 ALA A N 1
ATOM 2503 C CA . ALA A 1 321 ? -27.583 -17.067 17.182 1.00 90.00 321 ALA A CA 1
ATOM 2504 C C . ALA A 1 321 ? -27.488 -18.162 18.260 1.00 90.00 321 ALA A C 1
ATOM 2506 O O . ALA A 1 321 ? -28.504 -18.758 18.612 1.00 90.00 321 ALA A O 1
ATOM 2507 N N . LYS A 1 322 ? -26.291 -18.393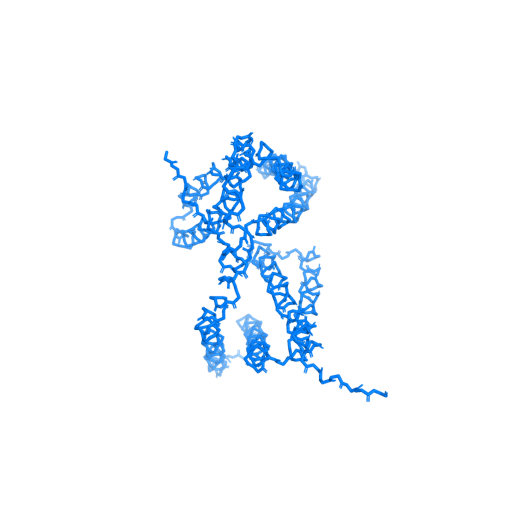 18.821 1.00 91.38 322 LYS A N 1
ATOM 2508 C CA . LYS A 1 322 ? -26.090 -19.339 19.934 1.00 91.38 322 LYS A CA 1
ATOM 2509 C C . LYS A 1 322 ? -26.805 -18.903 21.213 1.00 91.38 322 LYS A C 1
ATOM 2511 O O . LYS A 1 322 ? -27.338 -19.753 21.911 1.00 91.38 322 LYS A O 1
ATOM 2516 N N . LYS A 1 323 ? -26.831 -17.601 21.519 1.00 92.88 323 LYS A N 1
ATOM 2517 C CA . LYS A 1 323 ? -27.516 -17.060 22.709 1.00 92.88 323 LYS A CA 1
ATOM 2518 C C . LYS A 1 323 ? -29.039 -17.074 22.584 1.00 92.88 323 LYS A C 1
ATOM 2520 O O . LYS A 1 323 ? -29.720 -17.139 23.597 1.00 92.88 323 LYS A O 1
ATOM 2525 N N . THR A 1 324 ? -29.565 -16.974 21.365 1.00 91.00 324 THR A N 1
ATOM 2526 C CA . THR A 1 324 ? -31.012 -16.955 21.098 1.00 91.00 324 THR A CA 1
ATOM 2527 C C . THR A 1 324 ? -31.595 -18.328 20.782 1.00 91.00 324 THR A C 1
ATOM 2529 O O . THR A 1 324 ? -32.805 -18.434 20.597 1.00 91.00 324 THR A O 1
ATOM 2532 N N . ALA A 1 325 ? -30.765 -19.368 20.662 1.00 89.00 325 ALA A N 1
ATOM 2533 C CA . ALA A 1 325 ? -31.263 -20.724 20.487 1.00 89.00 325 ALA A CA 1
ATOM 2534 C C . ALA A 1 325 ? -32.075 -21.103 21.739 1.00 89.00 325 ALA A C 1
ATOM 2536 O O . ALA A 1 325 ? -31.556 -20.942 22.846 1.00 89.00 325 ALA A O 1
ATOM 2537 N N . PRO A 1 326 ? -33.340 -21.543 21.595 1.00 87.31 326 PRO A N 1
ATOM 2538 C CA . PRO A 1 326 ? -34.139 -21.948 22.741 1.00 87.31 326 PRO A CA 1
ATOM 2539 C C . PRO A 1 326 ? -33.384 -23.044 23.487 1.00 87.31 326 PRO A C 1
ATOM 2541 O O . PRO A 1 326 ? -32.879 -23.982 22.864 1.00 87.31 326 PRO A O 1
ATOM 2544 N N . VAL A 1 327 ? -33.276 -22.893 24.808 1.00 86.81 327 VAL A N 1
ATOM 2545 C CA . VAL A 1 327 ? -32.781 -23.960 25.673 1.00 86.81 327 VAL A CA 1
ATOM 2546 C C . VAL A 1 327 ? -33.790 -25.088 25.524 1.00 86.81 327 VAL A C 1
ATOM 2548 O O . VAL A 1 327 ? -34.921 -24.991 25.988 1.00 86.81 327 VAL A O 1
ATOM 2551 N N . VAL A 1 328 ? -33.425 -26.099 24.742 1.00 84.69 328 VAL A N 1
ATOM 2552 C CA . VAL A 1 328 ? -34.186 -27.339 24.686 1.00 84.69 328 VAL A CA 1
ATOM 2553 C C . VAL A 1 328 ? -33.846 -28.033 25.994 1.00 84.69 328 VAL A C 1
ATOM 2555 O O . VAL A 1 328 ? -32.785 -28.646 26.096 1.00 84.69 328 VAL A O 1
ATOM 2558 N N . ASP A 1 329 ? -3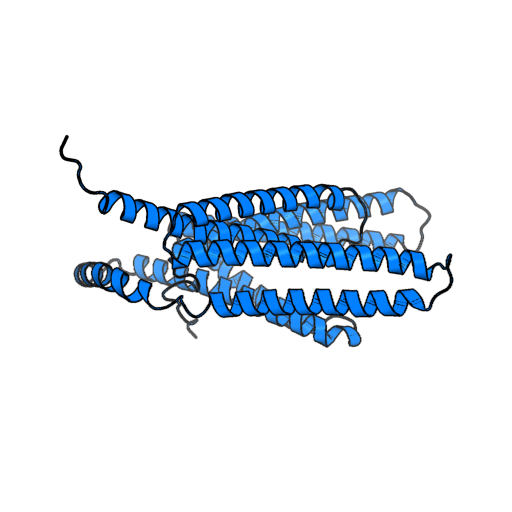4.682 -27.818 27.010 1.00 74.25 329 ASP A N 1
ATOM 2559 C CA . ASP A 1 329 ? -34.612 -28.560 28.265 1.00 74.25 329 ASP A CA 1
ATOM 2560 C C . ASP A 1 329 ? -34.757 -30.044 27.905 1.00 74.25 329 ASP A C 1
ATOM 2562 O O . ASP A 1 329 ? -35.802 -30.476 27.410 1.00 74.25 329 ASP A O 1
ATOM 2566 N N . ALA A 1 330 ? -33.641 -30.764 28.016 1.00 63.75 330 ALA A N 1
ATOM 2567 C CA . ALA A 1 330 ? -33.511 -32.175 27.674 1.00 63.75 330 ALA A CA 1
ATOM 2568 C C . ALA A 1 330 ? -34.000 -33.076 28.809 1.00 63.75 330 ALA A C 1
ATOM 2570 O O . ALA A 1 330 ? -33.765 -32.713 29.987 1.00 63.75 330 ALA A O 1
#

Organism: Laodelphax striatellus (NCBI:txid195883)

InterPro domains:
  IPR054291 Domain of unknown function DUF7027 [PF22954] (18-111)